Protein AF-X1I797-F1 (afdb_monomer)

Radius of gyration: 19.18 Å; Cα contacts (8 Å, |Δi|>4): 294; chains: 1; bounding box: 48×40×62 Å

Mean predicted aligned error: 5.81 Å

Foldseek 3Di:
DEAAQQLNPVLVVVLVVQLVVVVVVQVVVCVVVVRPRPPDLSLLCCLPPPAAYEHQDPVRLVSNLVVSCVVSPDPVDDTHDNPLRRDYADLLAQDCVQGPPRRDDCCVSVVVQVVVAAHQEYEEEFDQDALVPDDPVVLVVCVVPPQLSADGGGRRLSVVVSCLSHHHVNGDYDYDYDCCLVPDPSVPSSVVCCVVRHDDPDDDDPDCDCPDPPDDPD

InterPro domains:
  IPR002052 DNA methylase, N-6 adenine-specific, conserved site [PS00092] (122-128)
  IPR011639 Type II methyltransferase M.TaqI-like domain [PF07669] (49-212)
  IPR029063 S-adenosyl-L-methionine-dependent methyltransferase superfamily [G3DSA:3.40.50.150] (1-217)
  IPR029063 S-adenosyl-L-methionine-dependent methyltransferase superfamily [SSF53335] (1-215)
  IPR050953 N(4)/N(6)-adenine-specific DNA methyltransferase [PTHR33841] (1-215)

Solvent-accessible surface area (backbone atoms only — not comparable to full-atom values): 12688 Å² total; per-residue (Å²): 57,18,67,47,32,48,62,22,64,62,58,53,52,52,48,52,53,52,50,55,53,50,49,54,53,52,55,55,49,24,67,74,55,78,65,60,70,81,86,64,61,56,64,58,47,43,52,71,76,62,47,36,32,23,15,70,49,58,67,28,40,51,44,22,51,51,54,52,46,66,72,64,64,47,99,90,57,84,83,75,85,48,71,86,32,49,38,69,18,31,73,88,38,57,49,48,93,78,45,44,93,32,30,32,49,60,66,72,72,41,34,77,42,44,77,70,50,30,38,62,45,38,42,43,54,48,57,88,53,59,57,89,80,52,54,71,67,58,54,52,48,39,47,72,76,34,82,45,38,29,95,65,53,53,53,37,62,48,51,56,63,47,43,67,75,41,38,23,91,91,38,49,77,52,69,55,69,80,69,63,44,80,80,40,77,39,18,47,49,39,54,50,49,44,67,76,74,48,85,87,86,81,86,87,84,64,83,88,57,78,85,46,95,89,57,85,91,124

Secondary structure (DSSP, 8-state):
-BTT-TTSHHHHHHHHHHHHHHHHHHHHHHHHTTT------HHHHHHHHT--EEES-HHHHHHHHHHHHHHS--TTSPPPP-TTTEEESBTT---HHHHGGGB--HHHHTHHHHHTTSEEEEEE------GGGS-HHHHHHHHHH-TT--SS--HHHHHHHHHHHHEEEEEEEEE---THHHHSSTTHHHHHHHHHH---------TT---STTS---

Nearest PDB structures (foldseek):
  8cy2-assembly1_A  TM=8.546E-01  e=4.148E-10  Clostridioides difficile
  8cxu-assembly1_A  TM=8.424E-01  e=9.006E-10  Clostridioides difficile 630
  7rfk-assembly1_A  TM=8.405E-01  e=1.214E-09  Clostridioides difficile 630
  8fs2-assembly1_A  TM=8.338E-01  e=3.769E-09  Clostridioides difficile
  5a5w-assembly1_A  TM=1.827E-01  e=5.572E+00  Salmonella enterica

Structure (mmCIF, N/CA/C/O backbone):
data_AF-X1I797-F1
#
_entry.id   AF-X1I797-F1
#
loop_
_atom_site.group_PDB
_atom_site.id
_atom_site.type_symbol
_atom_site.label_atom_id
_atom_site.label_alt_id
_atom_site.label_comp_id
_atom_site.label_asym_id
_atom_site.label_entity_id
_atom_site.label_seq_id
_atom_site.pdbx_PDB_ins_code
_atom_site.Cartn_x
_atom_site.Cartn_y
_atom_site.Cartn_z
_atom_site.occupancy
_atom_site.B_iso_or_equiv
_atom_site.auth_seq_id
_atom_site.auth_comp_id
_atom_site.auth_asym_id
_atom_site.auth_atom_id
_atom_site.pdbx_PDB_model_num
ATOM 1 N N . LEU A 1 1 ? 0.909 0.692 -5.894 1.00 98.44 1 LEU A N 1
ATOM 2 C CA . LEU A 1 1 ? 1.176 1.173 -4.519 1.00 98.44 1 LEU A CA 1
ATOM 3 C C . LEU A 1 1 ? 1.158 -0.006 -3.563 1.00 98.44 1 LEU A C 1
ATOM 5 O O . LEU A 1 1 ? 0.248 -0.817 -3.678 1.00 98.44 1 LEU A O 1
ATOM 9 N N . ASP A 1 2 ? 2.089 -0.041 -2.614 1.00 98.50 2 ASP A N 1
ATOM 10 C CA . ASP A 1 2 ? 1.972 -0.821 -1.377 1.00 98.50 2 ASP A CA 1
ATOM 11 C C . ASP A 1 2 ? 2.036 0.119 -0.153 1.00 98.50 2 ASP A C 1
ATOM 13 O O . ASP A 1 2 ? 3.069 0.751 0.074 1.00 98.50 2 ASP A O 1
ATOM 17 N N . PRO A 1 3 ? 0.939 0.292 0.608 1.00 97.75 3 PRO A N 1
ATOM 18 C CA . PRO A 1 3 ? 0.882 1.239 1.719 1.00 97.75 3 PRO A CA 1
ATOM 19 C C . PRO A 1 3 ? 1.480 0.701 3.032 1.00 97.75 3 PRO A C 1
ATOM 21 O O . PRO A 1 3 ? 1.448 1.419 4.029 1.00 97.75 3 PRO A O 1
ATOM 24 N N . ALA A 1 4 ? 1.965 -0.539 3.076 1.00 96.94 4 ALA A N 1
ATOM 25 C CA . ALA A 1 4 ? 2.677 -1.109 4.220 1.00 96.94 4 ALA A CA 1
ATOM 26 C C . ALA A 1 4 ? 3.749 -2.076 3.701 1.00 96.94 4 ALA A C 1
ATOM 28 O O . ALA A 1 4 ? 3.666 -3.289 3.895 1.00 96.94 4 ALA A O 1
ATOM 29 N N . CYS A 1 5 ? 4.709 -1.527 2.953 1.00 96.44 5 CYS A N 1
ATOM 30 C CA . CYS A 1 5 ? 5.518 -2.316 2.031 1.00 96.44 5 CYS A CA 1
ATOM 31 C C . CYS A 1 5 ? 6.554 -3.230 2.695 1.00 96.44 5 CYS A C 1
ATOM 33 O O . CYS A 1 5 ? 7.089 -4.120 2.028 1.00 96.44 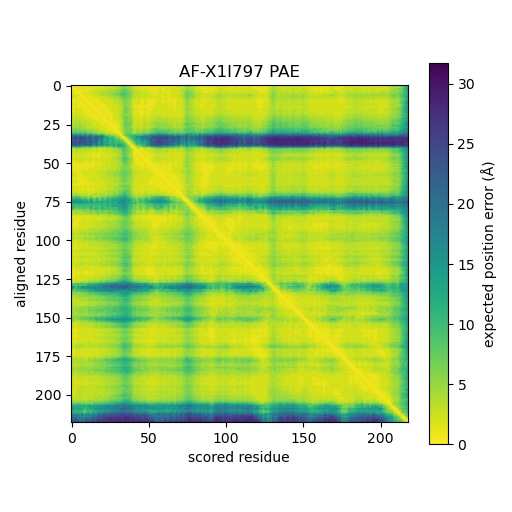5 CYS A O 1
ATOM 35 N N . GLY A 1 6 ? 6.859 -3.036 3.980 1.00 95.25 6 GLY A N 1
ATOM 36 C CA . GLY A 1 6 ? 7.887 -3.778 4.700 1.00 95.25 6 GLY A CA 1
ATOM 37 C C . GLY A 1 6 ? 9.222 -3.717 3.964 1.00 95.25 6 GLY A C 1
ATOM 38 O O . GLY A 1 6 ? 9.676 -2.644 3.576 1.00 95.25 6 GLY A O 1
ATOM 39 N N . SER A 1 7 ? 9.828 -4.881 3.726 1.00 94.00 7 SER A N 1
ATOM 40 C CA . SER A 1 7 ? 11.062 -5.035 2.939 1.00 94.00 7 SER A CA 1
ATOM 41 C C . SER A 1 7 ? 10.869 -4.928 1.418 1.00 94.00 7 SER A C 1
ATOM 43 O O . SER A 1 7 ? 11.821 -5.124 0.661 1.00 94.00 7 SER A O 1
ATOM 45 N N . GLY A 1 8 ? 9.651 -4.649 0.947 1.00 95.12 8 GLY A N 1
ATOM 46 C CA . GLY A 1 8 ? 9.370 -4.356 -0.455 1.00 95.12 8 GLY A CA 1
ATOM 47 C C . GLY A 1 8 ? 9.048 -5.572 -1.316 1.00 95.12 8 GLY A C 1
ATOM 48 O O . GLY A 1 8 ? 9.012 -5.442 -2.536 1.00 95.12 8 GLY A O 1
ATOM 49 N N . ALA A 1 9 ? 8.793 -6.746 -0.731 1.00 95.06 9 ALA A N 1
ATOM 50 C CA . ALA A 1 9 ? 8.580 -7.993 -1.476 1.00 95.06 9 ALA A CA 1
ATOM 51 C C . ALA A 1 9 ? 7.521 -7.868 -2.593 1.00 95.06 9 ALA A C 1
ATOM 53 O O . ALA A 1 9 ? 7.780 -8.254 -3.734 1.00 95.06 9 ALA A O 1
ATOM 54 N N . PHE A 1 10 ? 6.362 -7.264 -2.305 1.00 96.44 10 PHE A N 1
ATOM 55 C CA . PHE A 1 10 ? 5.309 -7.039 -3.306 1.00 96.44 10 PHE A CA 1
ATOM 56 C C . PHE A 1 10 ? 5.728 -6.051 -4.392 1.00 96.44 10 PHE A C 1
ATOM 58 O O . PHE A 1 10 ? 5.446 -6.275 -5.566 1.00 96.44 10 PHE A O 1
ATOM 65 N N . LEU A 1 11 ? 6.427 -4.978 -4.021 1.00 97.38 11 LEU A N 1
ATOM 66 C CA . LEU A 1 11 ? 6.916 -3.977 -4.970 1.00 97.38 11 LEU A CA 1
ATOM 67 C C . LEU A 1 11 ? 7.967 -4.562 -5.914 1.00 97.38 11 LEU A C 1
ATOM 69 O O . LEU A 1 11 ? 7.946 -4.283 -7.110 1.00 97.38 11 LEU A O 1
ATOM 73 N N . ILE A 1 12 ? 8.841 -5.423 -5.395 1.00 96.12 12 ILE A N 1
ATOM 74 C CA . ILE A 1 12 ? 9.841 -6.151 -6.177 1.00 96.12 12 ILE A CA 1
ATOM 75 C C . ILE A 1 12 ? 9.154 -7.091 -7.173 1.00 96.12 12 ILE A C 1
ATOM 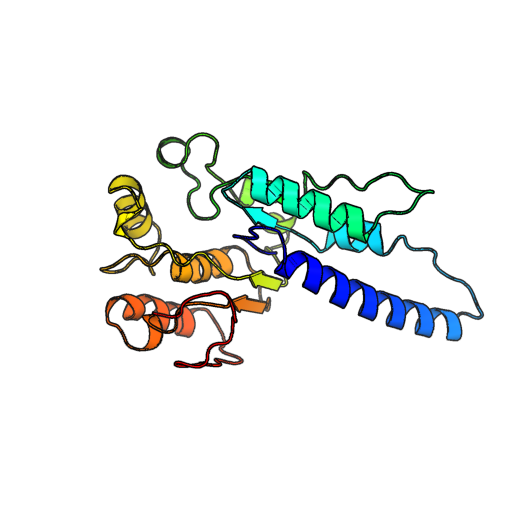77 O O . ILE A 1 12 ? 9.541 -7.105 -8.339 1.00 96.12 12 ILE A O 1
ATOM 81 N N . GLN A 1 13 ? 8.132 -7.841 -6.754 1.00 96.44 13 GLN A N 1
ATOM 82 C CA . GLN A 1 13 ? 7.384 -8.725 -7.658 1.00 96.44 13 GLN A CA 1
ATOM 83 C C . GLN A 1 13 ? 6.579 -7.943 -8.705 1.00 96.44 13 GLN A C 1
ATOM 85 O O . GLN A 1 13 ? 6.571 -8.306 -9.880 1.00 96.44 13 GLN A O 1
ATOM 90 N N . ALA A 1 14 ? 5.958 -6.828 -8.314 1.00 97.38 14 ALA A N 1
ATOM 91 C CA . ALA A 1 14 ? 5.284 -5.935 -9.251 1.00 97.38 14 ALA A CA 1
ATOM 92 C C . ALA A 1 14 ? 6.261 -5.365 -10.287 1.00 97.38 14 ALA A C 1
ATOM 94 O O . ALA A 1 14 ? 5.930 -5.307 -11.470 1.00 97.38 14 ALA A O 1
ATOM 95 N N . PHE A 1 15 ? 7.477 -5.005 -9.866 1.00 96.12 15 PHE A N 1
ATOM 96 C CA . PHE A 1 15 ? 8.534 -4.594 -10.782 1.00 96.12 15 PHE A CA 1
ATOM 97 C C . PHE A 1 15 ? 8.877 -5.703 -11.785 1.00 96.12 15 PHE A C 1
ATOM 99 O O . PHE A 1 15 ? 8.913 -5.421 -12.977 1.00 96.12 15 PHE A O 1
ATOM 106 N N . ASP A 1 16 ? 9.088 -6.953 -11.342 1.00 95.25 16 ASP A N 1
ATOM 107 C CA . ASP A 1 16 ? 9.393 -8.072 -12.260 1.00 95.25 16 ASP A CA 1
ATOM 108 C C . ASP A 1 16 ? 8.304 -8.268 -13.303 1.00 95.25 16 ASP A C 1
ATOM 110 O O . ASP A 1 16 ? 8.593 -8.437 -14.488 1.00 95.25 16 ASP A O 1
ATOM 114 N N . TYR A 1 17 ? 7.051 -8.233 -12.854 1.00 96.31 17 TYR A N 1
ATOM 115 C CA . TYR A 1 17 ? 5.908 -8.374 -13.736 1.00 96.31 17 TYR A CA 1
ATOM 116 C C . TYR A 1 17 ? 5.893 -7.264 -14.792 1.00 96.31 17 TYR A C 1
ATOM 118 O O . TYR A 1 17 ? 5.880 -7.549 -15.988 1.00 96.31 17 TYR A O 1
ATOM 126 N N . LEU A 1 18 ? 5.966 -5.999 -14.365 1.00 95.19 18 LEU A N 1
ATOM 127 C CA . LEU A 1 18 ? 5.954 -4.852 -15.276 1.00 95.19 18 LEU A CA 1
ATOM 128 C C . LEU A 1 18 ? 7.146 -4.860 -16.233 1.00 95.19 18 LEU A C 1
ATOM 130 O O . LEU A 1 18 ? 6.994 -4.524 -17.405 1.00 95.19 18 LEU A O 1
ATOM 134 N N . TYR A 1 19 ? 8.319 -5.260 -15.749 1.00 93.00 19 TYR A N 1
ATOM 135 C CA . TYR A 1 19 ? 9.523 -5.333 -16.559 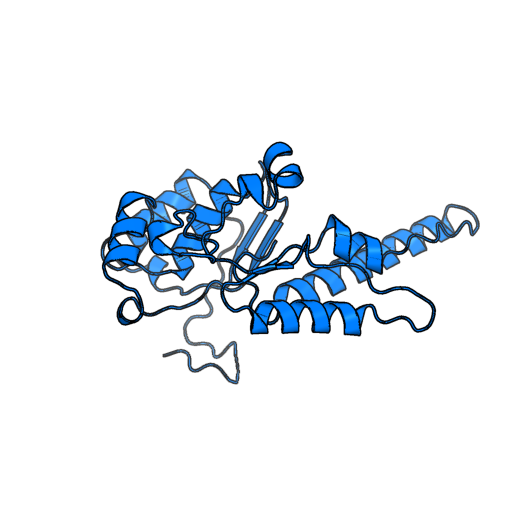1.00 93.00 19 TYR A CA 1
ATOM 136 C C . TYR A 1 19 ? 9.397 -6.400 -17.646 1.00 93.00 19 TYR A C 1
ATOM 138 O O . TYR A 1 19 ? 9.643 -6.117 -18.817 1.00 93.00 19 TYR A O 1
ATOM 146 N N . LYS A 1 20 ? 8.939 -7.603 -17.283 1.00 93.94 20 LYS A N 1
ATOM 147 C CA . LYS A 1 20 ? 8.707 -8.700 -18.227 1.00 93.94 20 LYS A CA 1
ATOM 148 C C . LYS A 1 20 ? 7.681 -8.322 -19.297 1.00 93.94 20 LYS A C 1
ATOM 150 O O . LYS A 1 20 ? 7.937 -8.524 -20.483 1.00 93.94 20 LYS A O 1
ATOM 155 N N . GLU A 1 21 ? 6.544 -7.759 -18.895 1.00 93.88 21 GLU A N 1
ATOM 156 C CA . GLU A 1 21 ? 5.509 -7.328 -19.840 1.00 93.88 21 GLU A CA 1
ATOM 157 C C . GLU A 1 21 ? 6.009 -6.180 -20.730 1.00 93.88 21 GLU A C 1
ATOM 159 O O . GLU A 1 21 ? 5.813 -6.198 -21.944 1.00 93.88 21 GLU A O 1
ATOM 164 N N . GLY A 1 22 ? 6.736 -5.214 -20.162 1.00 90.44 22 GLY A N 1
ATOM 165 C CA . GLY A 1 22 ? 7.338 -4.116 -20.917 1.00 90.44 22 GLY A CA 1
ATOM 166 C C . GLY A 1 22 ? 8.372 -4.590 -21.942 1.00 90.44 22 GLY A C 1
ATOM 167 O O . GLY A 1 22 ? 8.388 -4.097 -23.070 1.00 90.44 22 GLY A O 1
ATOM 168 N N . GLN A 1 23 ? 9.202 -5.578 -21.594 1.00 88.81 23 GLN A N 1
ATOM 169 C CA . GLN A 1 23 ? 10.129 -6.211 -22.535 1.00 88.81 23 GLN A CA 1
ATOM 170 C C . GLN A 1 23 ? 9.391 -6.905 -23.677 1.00 88.81 23 GLN A C 1
ATOM 172 O O . GLN A 1 23 ? 9.734 -6.684 -24.837 1.00 88.81 23 GLN A O 1
ATOM 177 N N . PHE A 1 24 ? 8.347 -7.676 -23.367 1.00 89.00 24 PHE A N 1
ATOM 178 C CA . PHE A 1 24 ? 7.533 -8.338 -24.383 1.00 89.00 24 PHE A CA 1
ATOM 179 C C . PHE A 1 24 ? 6.935 -7.330 -25.375 1.00 89.00 24 PHE A C 1
ATOM 181 O O . PHE A 1 24 ? 7.068 -7.501 -26.588 1.00 89.00 24 PHE A O 1
ATOM 188 N N . VAL A 1 25 ? 6.345 -6.236 -24.879 1.00 87.25 25 VAL A N 1
ATOM 189 C CA . VAL A 1 25 ? 5.805 -5.173 -25.742 1.00 87.25 25 VAL A CA 1
ATOM 190 C C . VAL A 1 25 ? 6.903 -4.532 -26.594 1.00 87.25 25 VAL A C 1
ATOM 192 O O . VAL A 1 25 ? 6.710 -4.338 -27.796 1.00 87.25 25 VAL A O 1
ATOM 195 N N . ASN A 1 26 ? 8.065 -4.230 -26.009 1.00 84.88 26 ASN A N 1
ATOM 196 C CA . ASN A 1 26 ? 9.190 -3.641 -26.738 1.00 84.88 26 ASN A CA 1
ATOM 197 C C . ASN A 1 26 ? 9.701 -4.557 -27.861 1.00 84.88 26 ASN A C 1
ATOM 199 O O . ASN A 1 26 ? 9.989 -4.075 -28.960 1.00 84.88 26 ASN A O 1
ATOM 203 N N . ASP A 1 27 ? 9.780 -5.864 -27.615 1.00 84.88 27 ASP A N 1
ATOM 204 C CA . ASP A 1 27 ? 10.215 -6.848 -28.606 1.00 84.88 27 ASP A CA 1
ATOM 205 C C . ASP A 1 27 ? 9.224 -6.959 -29.773 1.00 84.88 27 ASP A C 1
ATOM 207 O O . ASP A 1 27 ? 9.636 -6.993 -30.937 1.00 84.88 27 ASP A O 1
ATOM 211 N N . GLU A 1 28 ? 7.917 -6.960 -29.497 1.00 86.12 28 GLU A N 1
ATOM 212 C CA . GLU A 1 28 ? 6.886 -6.968 -30.542 1.00 86.12 28 GLU A CA 1
ATOM 213 C C . GLU A 1 28 ? 6.892 -5.673 -31.368 1.00 86.12 28 GLU A C 1
ATOM 215 O O . GLU A 1 28 ? 6.833 -5.713 -32.602 1.00 86.12 28 GLU A O 1
ATOM 220 N N . LEU A 1 29 ? 7.058 -4.513 -30.726 1.00 83.06 29 LEU A N 1
ATOM 221 C CA . LEU A 1 29 ? 7.189 -3.232 -31.428 1.00 83.06 29 LEU A CA 1
ATOM 222 C C . LEU A 1 29 ? 8.438 -3.186 -32.317 1.00 83.06 29 LEU A C 1
ATOM 224 O O . LEU A 1 29 ? 8.369 -2.699 -33.451 1.00 83.06 29 LEU A O 1
ATOM 228 N N . ALA A 1 30 ? 9.565 -3.732 -31.852 1.00 82.00 30 ALA A N 1
ATOM 229 C CA . ALA A 1 30 ? 10.809 -3.769 -32.618 1.00 82.00 30 ALA A CA 1
ATOM 230 C C . ALA A 1 30 ? 10.679 -4.595 -33.911 1.00 82.00 30 ALA A C 1
ATOM 232 O O . ALA A 1 30 ? 11.244 -4.211 -34.944 1.00 82.00 30 ALA A O 1
ATOM 233 N N . LYS A 1 31 ? 9.903 -5.690 -33.880 1.00 84.25 31 LYS A N 1
ATOM 234 C CA . LYS A 1 31 ? 9.580 -6.503 -35.067 1.00 84.25 31 LYS A CA 1
ATOM 235 C C . LYS A 1 31 ? 8.766 -5.709 -36.092 1.00 84.25 31 LYS A C 1
ATOM 237 O O . LYS A 1 31 ? 9.030 -5.811 -37.289 1.00 84.25 31 LYS A O 1
ATOM 242 N N . LEU A 1 32 ? 7.813 -4.892 -35.635 1.00 82.12 32 LEU A N 1
ATOM 243 C CA . LEU A 1 32 ? 6.944 -4.086 -36.501 1.00 82.12 32 LEU A CA 1
ATOM 244 C C . LEU A 1 32 ? 7.663 -2.866 -37.102 1.00 82.12 32 LEU A C 1
ATOM 246 O O . LEU A 1 32 ? 7.438 -2.528 -38.264 1.00 82.12 32 LEU A O 1
ATOM 250 N N . GLN A 1 33 ? 8.552 -2.216 -36.346 1.00 72.75 33 GLN A N 1
ATOM 251 C CA . GLN A 1 33 ? 9.207 -0.958 -36.739 1.00 72.75 33 GLN A CA 1
ATOM 252 C C . GLN A 1 33 ? 10.558 -1.127 -37.464 1.00 72.75 33 GLN A C 1
ATOM 254 O O . GLN A 1 33 ? 11.357 -0.192 -37.505 1.00 72.75 33 GLN A O 1
ATOM 259 N N . LYS A 1 34 ? 10.839 -2.299 -38.057 1.00 64.94 34 LYS A N 1
ATOM 260 C CA . LYS A 1 34 ? 12.114 -2.596 -38.752 1.00 64.94 34 LYS A CA 1
ATOM 261 C C . LYS A 1 34 ? 13.365 -2.238 -37.921 1.00 64.94 34 LYS A C 1
ATOM 263 O O . LYS A 1 34 ? 14.339 -1.717 -38.459 1.00 64.94 34 LYS A O 1
ATOM 268 N N . GLY A 1 35 ? 13.361 -2.528 -36.619 1.00 55.56 35 GLY A N 1
ATOM 269 C CA . GLY A 1 35 ? 14.569 -2.431 -35.790 1.00 55.56 35 GLY A CA 1
ATOM 270 C C . GLY A 1 35 ? 14.863 -1.071 -35.147 1.00 55.56 35 GLY A C 1
ATOM 271 O O . GLY A 1 35 ? 15.939 -0.917 -34.569 1.00 55.56 35 GLY A O 1
ATOM 272 N N . TYR A 1 36 ? 13.936 -0.106 -35.158 1.00 52.41 36 TYR A N 1
ATOM 273 C CA . TYR A 1 36 ? 14.036 1.034 -34.240 1.00 52.41 36 TYR A CA 1
ATOM 274 C C . TYR A 1 36 ? 13.732 0.570 -32.810 1.00 52.41 36 TYR A C 1
ATOM 276 O O . TYR A 1 36 ? 12.583 0.499 -32.386 1.00 52.41 36 TYR A O 1
ATOM 284 N N . ARG A 1 37 ? 14.782 0.239 -32.051 1.00 55.38 37 ARG A N 1
ATOM 285 C CA . ARG A 1 37 ? 14.684 0.108 -30.595 1.00 55.38 37 ARG A CA 1
ATOM 286 C C . ARG A 1 37 ? 14.467 1.507 -30.028 1.00 55.38 37 ARG A C 1
ATOM 288 O O . ARG A 1 37 ? 15.411 2.296 -29.993 1.00 55.38 37 ARG A O 1
ATOM 295 N N . GLN A 1 38 ? 13.260 1.830 -29.569 1.00 56.53 38 GLN A N 1
ATOM 296 C CA . GLN A 1 38 ? 13.146 2.897 -28.579 1.00 56.53 38 GLN A CA 1
ATOM 297 C C . GLN A 1 38 ? 13.857 2.393 -27.324 1.00 56.53 38 GLN A C 1
ATOM 299 O O . GLN A 1 38 ? 13.367 1.512 -26.624 1.00 56.53 38 GLN A O 1
ATOM 304 N N . ILE A 1 39 ? 15.073 2.896 -27.105 1.00 52.84 39 ILE A N 1
ATOM 305 C CA . ILE A 1 39 ? 15.864 2.657 -25.898 1.00 52.84 39 ILE A CA 1
ATOM 306 C C . ILE A 1 39 ? 15.196 3.465 -24.795 1.00 52.84 39 ILE A C 1
ATOM 308 O O . ILE A 1 39 ? 15.612 4.569 -24.454 1.00 52.84 39 ILE A O 1
ATOM 312 N N . PHE A 1 40 ? 14.084 2.945 -24.303 1.00 65.69 40 PHE A N 1
ATOM 313 C CA . PHE A 1 40 ? 13.502 3.437 -23.084 1.00 65.69 40 PHE A CA 1
ATOM 314 C C . PHE A 1 40 ? 14.210 2.747 -21.930 1.00 65.69 40 PHE A C 1
ATOM 316 O O . PHE A 1 40 ? 14.377 1.524 -21.935 1.00 65.69 40 PHE A O 1
ATOM 323 N N . ASP A 1 41 ? 14.672 3.534 -20.966 1.00 80.50 41 ASP A N 1
ATOM 324 C CA . ASP A 1 41 ? 15.176 2.988 -19.716 1.00 80.50 41 ASP A CA 1
ATOM 325 C C . ASP A 1 41 ? 13.981 2.446 -18.923 1.00 80.50 41 ASP A C 1
ATOM 327 O O . ASP A 1 41 ? 13.377 3.149 -18.111 1.00 80.50 41 ASP A O 1
ATOM 331 N N . LEU A 1 42 ? 13.576 1.220 -19.267 1.00 86.12 42 LEU A N 1
ATOM 332 C CA . LEU A 1 42 ? 12.387 0.569 -18.731 1.00 86.12 42 LEU A CA 1
ATOM 333 C C . LEU A 1 42 ? 12.489 0.432 -17.210 1.00 86.12 42 LEU A C 1
ATOM 335 O O . LEU A 1 42 ? 11.510 0.694 -16.518 1.00 86.12 42 LEU A O 1
ATOM 339 N N . ASP A 1 43 ? 13.684 0.116 -16.703 1.00 88.94 43 ASP A N 1
ATOM 340 C CA . ASP A 1 43 ? 13.974 0.043 -15.271 1.00 88.94 43 ASP A CA 1
ATOM 341 C C . ASP A 1 43 ? 13.648 1.374 -14.592 1.00 88.94 43 ASP A C 1
ATOM 343 O O . ASP A 1 43 ? 12.795 1.443 -13.701 1.00 88.94 43 ASP A O 1
ATOM 347 N N . LYS A 1 44 ? 14.277 2.457 -15.069 1.00 87.81 44 LYS A N 1
ATOM 348 C CA . LYS A 1 44 ? 14.079 3.802 -14.523 1.00 87.81 44 LYS A CA 1
ATOM 349 C C . LYS A 1 44 ? 12.625 4.240 -14.628 1.00 87.81 44 LYS A C 1
ATOM 351 O O . LYS A 1 44 ? 12.098 4.833 -13.688 1.00 87.81 44 LYS A O 1
ATOM 356 N N . HIS A 1 45 ? 11.957 3.962 -15.742 1.00 89.25 45 HIS A N 1
ATOM 357 C CA . HIS A 1 45 ? 10.561 4.344 -15.904 1.00 89.25 45 HIS A CA 1
ATOM 358 C C . HIS A 1 45 ? 9.638 3.634 -14.923 1.00 89.25 45 HIS A C 1
ATOM 360 O O . HIS A 1 45 ? 8.842 4.313 -14.276 1.00 89.25 45 HIS A O 1
ATOM 366 N N . ILE A 1 46 ? 9.764 2.310 -14.791 1.00 93.31 46 ILE A N 1
ATOM 367 C CA . ILE A 1 46 ? 8.937 1.524 -13.872 1.00 93.31 46 ILE A CA 1
ATOM 368 C C . ILE A 1 46 ? 9.164 2.009 -12.441 1.00 93.31 46 ILE A C 1
ATOM 370 O O . ILE A 1 46 ? 8.201 2.280 -11.719 1.00 93.31 46 ILE A O 1
ATOM 374 N N . LEU A 1 47 ? 10.428 2.183 -12.041 1.00 92.75 47 LEU A N 1
ATOM 375 C CA . LEU A 1 47 ? 10.768 2.659 -10.703 1.00 92.75 47 LEU A CA 1
ATOM 376 C C . LEU A 1 47 ? 10.193 4.048 -10.412 1.00 92.75 47 LEU A C 1
ATOM 378 O O . LEU A 1 47 ? 9.638 4.248 -9.339 1.00 92.75 47 LEU A O 1
ATOM 382 N N . THR A 1 48 ? 10.292 4.985 -11.357 1.00 90.75 48 THR A N 1
ATOM 383 C CA . THR A 1 48 ? 9.864 6.379 -11.139 1.00 90.75 48 THR A CA 1
ATOM 384 C C . THR A 1 48 ? 8.357 6.586 -11.275 1.00 90.75 48 THR A C 1
ATOM 386 O O . THR A 1 48 ? 7.803 7.434 -10.580 1.00 90.75 48 THR A O 1
ATOM 389 N N . ASN A 1 49 ? 7.670 5.825 -12.133 1.00 92.62 49 ASN A N 1
ATOM 390 C CA . ASN A 1 49 ? 6.275 6.107 -12.496 1.00 92.62 49 ASN A CA 1
ATOM 391 C C . ASN A 1 49 ? 5.270 5.047 -12.039 1.00 92.62 49 ASN A C 1
ATOM 393 O O . ASN A 1 49 ? 4.071 5.320 -12.071 1.00 92.62 49 ASN A O 1
ATOM 397 N N . ASN A 1 50 ? 5.706 3.850 -11.633 1.00 95.62 50 ASN A N 1
ATOM 398 C CA . ASN A 1 50 ? 4.789 2.738 -11.359 1.00 95.62 50 ASN A CA 1
ATOM 399 C C . ASN A 1 50 ? 4.941 2.141 -9.955 1.00 95.62 50 ASN A C 1
ATOM 401 O O . ASN A 1 50 ? 3.958 1.655 -9.389 1.00 95.62 50 ASN A O 1
ATOM 405 N N . ILE A 1 51 ? 6.142 2.183 -9.376 1.00 97.50 51 ILE A N 1
ATOM 406 C CA . ILE A 1 51 ? 6.420 1.591 -8.065 1.00 97.50 51 ILE A CA 1
ATOM 407 C C . ILE A 1 51 ? 6.345 2.666 -6.982 1.00 97.50 51 ILE A C 1
ATOM 409 O O . ILE A 1 51 ? 7.102 3.629 -6.998 1.00 97.50 51 ILE A O 1
ATOM 413 N N . PHE A 1 52 ? 5.429 2.481 -6.030 1.00 98.38 52 PHE A N 1
ATOM 414 C CA . PHE A 1 52 ? 5.221 3.383 -4.895 1.00 98.38 52 PHE A CA 1
ATOM 415 C C . PHE A 1 52 ? 5.002 2.570 -3.627 1.00 98.38 52 PHE A C 1
ATOM 417 O O . PHE A 1 52 ? 4.230 1.606 -3.653 1.00 98.38 52 PHE A O 1
ATOM 424 N N . GLY A 1 53 ? 5.640 2.979 -2.536 1.00 98.19 53 GLY A N 1
ATOM 425 C CA . GLY A 1 53 ? 5.647 2.266 -1.265 1.00 98.19 53 GLY A CA 1
ATOM 426 C C . GLY A 1 53 ? 5.614 3.211 -0.072 1.00 98.19 53 GLY A C 1
ATOM 427 O O . GLY A 1 53 ? 6.222 4.282 -0.109 1.00 98.19 53 GLY A O 1
ATOM 428 N N . VAL A 1 54 ? 4.925 2.814 0.993 1.00 98.38 54 VAL A N 1
ATOM 429 C CA . VAL A 1 54 ? 5.023 3.475 2.298 1.00 98.38 54 VAL A CA 1
ATOM 430 C C . VAL A 1 54 ? 5.230 2.425 3.376 1.00 98.38 54 VAL A C 1
ATOM 432 O O . VAL A 1 54 ? 4.557 1.396 3.362 1.00 98.38 54 VAL A O 1
ATOM 435 N N . ASP A 1 55 ? 6.132 2.694 4.316 1.00 98.06 55 ASP A N 1
ATOM 436 C CA . ASP A 1 55 ? 6.269 1.882 5.524 1.00 98.06 55 ASP A CA 1
ATOM 437 C C . ASP A 1 55 ? 6.553 2.736 6.765 1.00 98.06 55 ASP A C 1
ATOM 439 O O . ASP A 1 55 ? 7.165 3.808 6.695 1.00 98.06 55 ASP A O 1
ATOM 443 N N . LEU A 1 56 ? 6.098 2.253 7.921 1.00 95.56 56 LEU A N 1
ATOM 444 C CA . LEU A 1 56 ? 6.299 2.912 9.207 1.00 95.56 56 LEU A CA 1
ATOM 445 C C . LEU A 1 56 ? 7.754 2.795 9.686 1.00 95.56 56 LEU A C 1
ATOM 447 O O . LEU A 1 56 ? 8.272 3.726 10.311 1.00 95.56 56 LEU A O 1
ATOM 451 N N . ASN A 1 57 ? 8.405 1.663 9.401 1.00 95.44 57 ASN A N 1
ATOM 452 C CA . ASN A 1 57 ? 9.780 1.381 9.779 1.00 95.44 57 ASN A CA 1
ATOM 453 C C . ASN A 1 57 ? 10.746 1.925 8.715 1.00 95.44 57 ASN A C 1
ATOM 455 O O . ASN A 1 57 ? 10.731 1.537 7.549 1.00 95.44 57 ASN A O 1
ATOM 459 N N . GLU A 1 58 ? 11.625 2.821 9.149 1.00 96.25 58 GLU A N 1
ATOM 460 C CA . GLU A 1 58 ? 12.619 3.468 8.294 1.00 96.25 58 GLU A CA 1
ATOM 461 C C . GLU A 1 58 ? 13.653 2.486 7.732 1.00 96.25 58 GLU A C 1
ATOM 463 O O . GLU A 1 58 ? 13.986 2.559 6.556 1.00 96.25 58 GLU A O 1
ATOM 468 N N . GLU A 1 59 ? 14.083 1.498 8.516 1.00 96.62 59 GLU A N 1
ATOM 469 C CA . GLU A 1 59 ? 14.985 0.441 8.048 1.00 96.62 59 GLU A CA 1
ATOM 470 C C . GLU A 1 59 ? 14.329 -0.396 6.945 1.00 96.62 59 GLU A C 1
ATOM 472 O O . GLU A 1 59 ? 14.977 -0.759 5.968 1.00 96.62 59 GLU A O 1
ATOM 477 N N . SER A 1 60 ? 13.025 -0.669 7.061 1.00 96.06 60 SER A N 1
ATOM 478 C CA . SER A 1 60 ? 12.263 -1.407 6.042 1.00 96.06 60 SER A CA 1
ATOM 479 C C . SER A 1 60 ? 12.151 -0.620 4.732 1.00 96.06 60 SER A C 1
ATOM 481 O O . SER A 1 60 ? 12.324 -1.185 3.648 1.00 96.06 60 SER A O 1
ATOM 483 N N . VAL A 1 61 ? 11.965 0.701 4.823 1.00 96.94 61 VAL A N 1
ATOM 484 C CA . VAL A 1 61 ? 12.028 1.613 3.671 1.00 96.94 61 VAL A CA 1
ATOM 485 C C . VAL A 1 61 ? 13.399 1.555 2.995 1.00 96.94 61 VAL A C 1
ATOM 487 O O . VAL A 1 61 ? 13.466 1.386 1.777 1.00 96.94 61 VAL A O 1
ATOM 490 N N . GLU A 1 62 ? 14.488 1.633 3.757 1.00 96.56 62 GLU A N 1
ATOM 491 C CA . GLU A 1 62 ? 15.844 1.581 3.197 1.00 96.56 62 GLU A CA 1
ATOM 492 C C . GLU A 1 62 ? 16.172 0.210 2.586 1.00 96.56 62 GLU A C 1
ATOM 494 O O . GLU A 1 62 ? 16.734 0.139 1.492 1.00 96.56 62 GLU A O 1
ATOM 499 N N . ILE A 1 63 ? 15.738 -0.889 3.213 1.00 95.88 63 ILE A N 1
ATOM 500 C CA . ILE A 1 63 ? 15.854 -2.243 2.648 1.00 95.88 63 ILE A CA 1
ATOM 501 C C . ILE A 1 63 ? 15.085 -2.347 1.328 1.00 95.88 63 ILE A C 1
ATOM 503 O O . ILE A 1 63 ? 15.592 -2.929 0.366 1.00 95.88 63 ILE A O 1
ATOM 507 N N . THR A 1 64 ? 13.886 -1.768 1.255 1.00 96.44 64 THR A N 1
ATOM 508 C CA . THR A 1 64 ? 13.078 -1.740 0.029 1.00 96.44 64 THR A CA 1
ATOM 509 C C . THR A 1 64 ? 13.802 -0.991 -1.087 1.00 96.44 64 THR A C 1
ATOM 511 O O . THR A 1 64 ? 13.943 -1.524 -2.190 1.00 96.44 64 THR A O 1
ATOM 514 N N . LYS A 1 65 ? 14.305 0.219 -0.807 1.00 95.38 65 LYS A N 1
ATOM 515 C CA . LYS A 1 65 ? 15.064 1.024 -1.778 1.00 95.38 65 LYS A CA 1
ATOM 516 C C . LYS A 1 65 ? 16.308 0.285 -2.260 1.00 95.38 65 LYS A C 1
ATOM 518 O O . LYS A 1 65 ? 16.512 0.166 -3.466 1.00 95.38 65 LYS A O 1
ATOM 523 N N . LEU A 1 66 ? 17.089 -0.284 -1.339 1.00 92.94 66 LEU A N 1
ATOM 524 C CA . LEU A 1 66 ? 18.282 -1.061 -1.669 1.00 92.94 66 LEU A CA 1
ATOM 525 C C . LEU A 1 66 ? 17.947 -2.280 -2.533 1.00 92.94 66 LEU A C 1
ATOM 527 O O . LEU A 1 66 ? 18.643 -2.546 -3.509 1.00 92.94 66 LEU A O 1
ATOM 531 N N . SER A 1 67 ? 16.877 -3.004 -2.211 1.00 93.56 67 SER A N 1
ATOM 532 C CA . SER A 1 67 ? 16.459 -4.184 -2.972 1.00 93.56 67 SER A CA 1
ATOM 533 C C . SER A 1 67 ? 16.043 -3.823 -4.398 1.00 93.56 67 SER A C 1
ATOM 535 O O . SER A 1 67 ? 16.417 -4.520 -5.339 1.00 93.56 67 SER A O 1
ATOM 537 N N . LEU A 1 68 ? 15.321 -2.712 -4.576 1.00 92.62 68 LEU A N 1
ATOM 538 C CA . LEU A 1 68 ? 14.972 -2.186 -5.897 1.00 92.62 68 LEU A CA 1
ATOM 539 C C . LEU A 1 68 ? 16.224 -1.738 -6.667 1.00 92.62 68 LEU A C 1
ATOM 541 O O . LEU A 1 68 ? 16.379 -2.106 -7.828 1.00 92.62 68 LEU A O 1
ATOM 545 N N . TRP A 1 69 ? 17.156 -1.032 -6.021 1.00 89.62 69 TRP A N 1
ATOM 546 C CA . TRP A 1 69 ? 18.415 -0.616 -6.645 1.00 89.62 69 TRP A CA 1
ATOM 547 C C . TRP A 1 69 ? 19.291 -1.782 -7.075 1.00 89.62 69 TRP A C 1
ATOM 549 O O . TRP A 1 69 ? 19.788 -1.771 -8.195 1.00 89.62 69 TRP A O 1
ATOM 559 N N . LEU A 1 70 ? 19.485 -2.788 -6.217 1.00 88.75 70 LEU A N 1
ATOM 560 C CA . LEU A 1 70 ? 20.274 -3.979 -6.544 1.00 88.75 70 LEU A CA 1
ATOM 561 C C . LEU A 1 70 ? 19.702 -4.708 -7.757 1.00 88.75 70 LEU A C 1
ATOM 563 O O . LEU A 1 70 ? 20.446 -5.272 -8.555 1.00 88.75 70 LEU A O 1
ATOM 567 N N . LYS A 1 71 ? 18.382 -4.663 -7.910 1.00 84.81 71 LYS A N 1
ATOM 568 C CA . LYS A 1 71 ? 17.671 -5.298 -9.009 1.00 84.81 71 LYS A CA 1
ATOM 569 C C . LYS A 1 71 ? 17.811 -4.554 -10.330 1.00 84.81 71 LYS A C 1
ATOM 571 O O . LYS A 1 71 ? 17.899 -5.192 -11.371 1.00 84.81 71 LYS A O 1
ATOM 576 N N . THR A 1 72 ? 17.883 -3.226 -10.281 1.00 84.50 72 THR A N 1
ATOM 577 C CA . THR A 1 72 ? 18.112 -2.370 -11.454 1.00 84.50 72 THR A CA 1
ATOM 578 C C . THR A 1 72 ? 19.574 -1.955 -11.613 1.00 84.50 72 THR A C 1
ATOM 580 O O . THR A 1 72 ? 19.881 -1.053 -12.394 1.00 84.50 72 THR A O 1
ATOM 583 N N . ALA A 1 73 ? 20.489 -2.552 -10.844 1.00 77.06 73 ALA A N 1
ATOM 584 C CA . ALA A 1 73 ? 21.879 -2.132 -10.800 1.00 77.06 73 ALA A CA 1
ATOM 585 C C . ALA A 1 73 ? 22.550 -2.386 -12.151 1.00 77.06 73 ALA A C 1
ATOM 587 O O . ALA A 1 73 ? 22.734 -3.525 -12.583 1.00 77.06 73 ALA A O 1
ATOM 588 N N . ASN A 1 74 ? 22.974 -1.304 -12.797 1.00 70.75 74 ASN A N 1
ATOM 589 C CA . ASN A 1 74 ? 23.737 -1.348 -14.031 1.00 70.75 74 ASN A CA 1
ATOM 590 C C . ASN A 1 74 ? 25.024 -0.537 -13.846 1.00 70.75 74 ASN A C 1
ATOM 592 O O . ASN A 1 74 ? 24.975 0.620 -13.440 1.00 70.75 74 ASN A O 1
ATOM 596 N N . LYS A 1 75 ? 26.181 -1.143 -14.152 1.00 63.56 75 LYS A N 1
ATOM 597 C CA . LYS A 1 75 ? 27.508 -0.520 -13.983 1.00 63.56 75 LYS A CA 1
ATOM 598 C C . LYS A 1 75 ? 27.690 0.770 -14.790 1.00 63.56 75 LYS A C 1
ATOM 600 O O . LYS A 1 75 ? 28.590 1.541 -14.483 1.00 63.56 75 LYS A O 1
ATOM 605 N N . GLU A 1 76 ? 26.872 0.981 -15.816 1.00 63.38 76 GLU A N 1
ATOM 606 C CA . GLU A 1 76 ? 26.986 2.103 -16.749 1.00 63.38 76 GLU A CA 1
ATOM 607 C C . GLU A 1 76 ? 25.952 3.215 -16.496 1.00 63.38 76 GLU A C 1
ATOM 609 O O . GLU A 1 76 ? 25.879 4.159 -17.280 1.00 63.38 76 GLU A O 1
ATOM 614 N N . ARG A 1 77 ? 25.127 3.119 -15.439 1.00 68.00 77 ARG A N 1
ATOM 615 C CA . ARG A 1 77 ? 24.021 4.061 -15.189 1.00 68.00 77 ARG A CA 1
ATOM 616 C C . ARG A 1 77 ? 23.989 4.578 -13.756 1.00 68.00 77 ARG A C 1
ATOM 618 O O . ARG A 1 77 ? 24.351 3.878 -12.815 1.00 68.00 77 ARG A O 1
ATOM 625 N N . GLU A 1 78 ? 23.511 5.810 -13.610 1.00 70.62 78 GLU A N 1
ATOM 626 C CA . GLU A 1 78 ? 23.226 6.402 -12.304 1.00 70.62 78 GLU A CA 1
ATOM 627 C C . GLU A 1 78 ? 22.030 5.714 -11.637 1.00 70.62 78 GLU A C 1
ATOM 629 O O . GLU A 1 78 ? 21.077 5.290 -12.300 1.00 70.62 78 GLU A O 1
ATOM 634 N N . LEU A 1 79 ? 22.079 5.620 -10.307 1.00 73.19 79 LEU A N 1
ATOM 635 C CA . LEU A 1 79 ? 20.977 5.091 -9.513 1.00 73.19 79 LEU A CA 1
ATOM 636 C C . LEU A 1 79 ? 19.767 6.022 -9.613 1.00 73.19 79 LEU A C 1
ATOM 638 O O . LEU A 1 79 ? 19.887 7.244 -9.569 1.00 73.19 79 LEU A O 1
ATOM 642 N N . THR A 1 80 ? 18.584 5.429 -9.736 1.00 77.69 80 THR A N 1
ATOM 643 C CA . THR A 1 80 ? 17.329 6.184 -9.728 1.00 77.69 80 THR A CA 1
ATOM 644 C C . THR A 1 80 ? 17.019 6.632 -8.301 1.00 77.69 80 THR A C 1
ATOM 646 O O . THR A 1 80 ? 17.012 5.801 -7.394 1.00 77.69 80 THR A O 1
ATOM 649 N N . GLU A 1 81 ? 16.739 7.918 -8.091 1.00 82.12 81 GLU A N 1
ATOM 650 C CA . GLU A 1 81 ? 16.267 8.417 -6.796 1.00 82.12 81 GLU A CA 1
ATOM 651 C C . GLU A 1 81 ? 14.885 7.828 -6.478 1.00 82.12 81 GLU A C 1
ATOM 653 O O . GLU A 1 81 ? 13.952 7.941 -7.274 1.00 82.12 81 GLU A O 1
ATOM 658 N N . LEU A 1 82 ? 14.759 7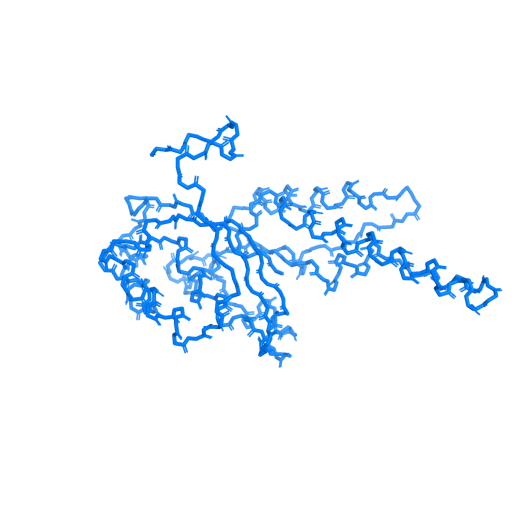.169 -5.321 1.00 88.38 82 LEU A N 1
ATOM 659 C CA . LEU A 1 82 ? 13.530 6.487 -4.891 1.00 88.38 82 LEU A CA 1
ATOM 660 C C . LEU A 1 82 ? 12.828 7.182 -3.718 1.00 88.38 82 LEU A C 1
ATOM 662 O O . LEU A 1 82 ? 11.768 6.723 -3.300 1.00 88.38 82 LEU A O 1
ATOM 666 N N . ASP A 1 83 ? 13.373 8.282 -3.196 1.00 85.69 83 ASP A N 1
ATOM 667 C CA . ASP A 1 83 ? 12.820 8.994 -2.032 1.00 85.69 83 ASP A CA 1
ATOM 668 C C . ASP A 1 83 ? 11.430 9.589 -2.298 1.00 85.69 83 ASP A C 1
ATOM 670 O O . ASP A 1 83 ? 10.605 9.722 -1.390 1.00 85.69 83 ASP A O 1
ATOM 674 N N . GLU A 1 84 ? 11.127 9.890 -3.561 1.00 91.19 84 GLU A N 1
ATOM 675 C CA . GLU A 1 84 ? 9.809 10.372 -3.968 1.00 91.19 84 GLU A CA 1
ATOM 676 C C . GLU A 1 84 ? 8.774 9.254 -4.152 1.00 91.19 84 GLU A C 1
ATOM 678 O O . GLU A 1 84 ? 7.570 9.518 -4.152 1.00 91.19 84 GLU A O 1
ATOM 683 N N . ASN A 1 85 ? 9.218 7.999 -4.206 1.00 95.38 85 ASN A N 1
ATOM 684 C CA . ASN A 1 85 ? 8.379 6.843 -4.500 1.00 95.38 85 ASN A CA 1
ATOM 685 C C . ASN A 1 85 ? 8.189 5.938 -3.280 1.00 95.38 85 ASN A C 1
ATOM 687 O O . ASN A 1 85 ? 7.080 5.456 -3.042 1.00 95.38 85 ASN A O 1
ATOM 691 N N . ILE A 1 86 ? 9.253 5.727 -2.501 1.00 97.69 86 ILE A N 1
ATOM 692 C CA . ILE A 1 86 ? 9.271 4.904 -1.292 1.00 97.69 86 ILE A CA 1
ATOM 693 C C . ILE A 1 86 ? 9.477 5.821 -0.086 1.00 97.69 86 ILE A C 1
ATOM 695 O O . ILE A 1 86 ? 10.576 6.329 0.147 1.00 97.69 86 ILE A O 1
ATOM 699 N N . LYS A 1 87 ? 8.410 6.052 0.683 1.00 97.75 87 LYS A N 1
ATOM 700 C CA . LYS A 1 87 ? 8.388 7.050 1.762 1.00 97.75 87 LYS A CA 1
ATOM 701 C C . LYS A 1 87 ? 8.205 6.397 3.128 1.00 97.75 87 LYS A C 1
ATOM 703 O O . LYS A 1 87 ? 7.486 5.416 3.270 1.00 97.75 87 LYS A O 1
ATOM 708 N N . CYS A 1 88 ? 8.811 6.982 4.158 1.00 97.75 88 CYS A N 1
ATOM 709 C CA . CYS A 1 88 ? 8.594 6.542 5.533 1.00 97.75 88 CYS A CA 1
ATOM 710 C C . CYS A 1 88 ? 7.438 7.312 6.191 1.00 97.75 88 CYS A C 1
ATOM 712 O O . CYS A 1 88 ? 7.422 8.547 6.174 1.00 97.75 88 CYS A O 1
ATOM 714 N N . GLY A 1 89 ? 6.486 6.596 6.794 1.00 97.38 89 GLY A N 1
ATOM 715 C CA . GLY A 1 89 ? 5.370 7.183 7.532 1.00 97.38 89 GLY A CA 1
ATOM 716 C C . GLY A 1 89 ? 4.273 6.192 7.923 1.00 97.38 89 GLY A C 1
ATOM 717 O O . GLY A 1 89 ? 4.236 5.047 7.489 1.00 97.38 89 GLY A O 1
ATOM 718 N N . ASN A 1 90 ? 3.357 6.656 8.767 1.00 96.19 90 ASN A N 1
ATOM 719 C CA . ASN A 1 90 ? 2.173 5.934 9.198 1.00 96.19 90 ASN A CA 1
ATOM 720 C C . ASN A 1 90 ? 1.039 6.152 8.194 1.00 96.19 90 ASN A C 1
ATOM 722 O O . ASN A 1 90 ? 0.329 7.153 8.245 1.00 96.19 90 ASN A O 1
ATOM 726 N N . SER A 1 91 ? 0.835 5.175 7.317 1.00 96.94 91 SER A N 1
ATOM 727 C CA . SER A 1 91 ? -0.191 5.198 6.271 1.00 96.94 91 SER A CA 1
ATOM 728 C C . SER A 1 91 ? -1.624 5.431 6.759 1.00 96.94 91 SER A C 1
ATOM 730 O O . SER A 1 91 ? -2.465 5.855 5.965 1.00 96.94 91 SER A O 1
ATOM 732 N N . LEU A 1 92 ? -1.926 5.154 8.033 1.00 95.62 92 LEU A N 1
ATOM 733 C CA . LEU A 1 92 ? -3.272 5.257 8.601 1.00 95.62 92 LEU A CA 1
ATOM 734 C C . LEU A 1 92 ? -3.509 6.523 9.436 1.00 95.62 92 LEU A C 1
ATOM 736 O O . LEU A 1 92 ? -4.672 6.834 9.699 1.00 95.62 92 LEU A O 1
ATOM 740 N N . ILE A 1 93 ? -2.454 7.226 9.865 1.00 95.19 93 ILE A N 1
ATOM 741 C CA . ILE A 1 93 ? -2.548 8.372 10.780 1.00 95.19 93 ILE A CA 1
ATOM 742 C C . ILE A 1 93 ? -1.889 9.596 10.152 1.00 95.19 93 ILE A C 1
ATOM 744 O O . ILE A 1 93 ? -0.677 9.644 9.950 1.00 95.19 93 ILE A O 1
ATOM 748 N N . ASP A 1 94 ? -2.696 10.624 9.909 1.00 94.88 94 ASP A N 1
ATOM 749 C CA . ASP A 1 94 ? -2.255 11.894 9.333 1.00 94.88 94 ASP A CA 1
ATOM 750 C C . ASP A 1 94 ? -2.036 13.004 10.375 1.00 94.88 94 ASP A C 1
ATOM 752 O O . ASP A 1 94 ? -1.509 14.067 10.037 1.00 94.88 94 ASP A O 1
ATOM 756 N N . ASN A 1 95 ? -2.416 12.754 11.635 1.00 94.38 95 ASN A N 1
ATOM 757 C CA . ASN A 1 95 ? -2.313 13.705 12.735 1.00 94.38 95 ASN A CA 1
ATOM 758 C C . ASN A 1 95 ? -0.919 13.643 13.403 1.00 94.38 95 ASN A C 1
ATOM 760 O O . ASN A 1 95 ? -0.598 12.630 14.040 1.00 94.38 95 ASN A O 1
ATOM 764 N N . PRO A 1 96 ? -0.111 14.723 13.333 1.00 94.62 96 PRO A N 1
ATOM 765 C CA . PRO A 1 96 ? 1.192 14.801 13.997 1.00 94.62 96 PRO A CA 1
ATOM 766 C C . PRO A 1 96 ? 1.138 14.713 15.523 1.00 94.62 96 PRO A C 1
ATOM 768 O O . PRO A 1 96 ? 2.130 14.326 16.128 1.00 94.62 96 PRO A O 1
ATOM 771 N N . GLU A 1 97 ? 0.011 15.039 16.157 1.00 93.38 97 GLU A N 1
ATOM 772 C CA . GLU A 1 97 ? -0.140 14.906 17.614 1.00 93.38 97 GLU A CA 1
ATOM 773 C C . GLU A 1 97 ? -0.112 13.440 18.063 1.00 93.38 97 GLU A C 1
ATOM 775 O O . GLU A 1 97 ? 0.298 13.158 19.181 1.00 93.38 97 GLU A O 1
ATOM 780 N N . ILE A 1 98 ? -0.497 12.512 17.178 1.00 91.12 98 ILE A N 1
ATOM 781 C CA . ILE A 1 98 ? -0.583 11.076 17.476 1.00 91.12 98 ILE A CA 1
ATOM 782 C C . ILE A 1 98 ? 0.628 10.333 16.908 1.00 91.12 98 ILE A C 1
ATOM 784 O O . ILE A 1 98 ? 1.288 9.576 17.609 1.00 91.12 98 ILE A O 1
ATOM 788 N N . ALA A 1 99 ? 0.949 10.554 15.629 1.00 91.75 99 ALA A N 1
ATOM 789 C CA . ALA A 1 99 ? 2.026 9.831 14.945 1.00 91.75 99 ALA A CA 1
ATOM 790 C C . ALA A 1 99 ? 3.363 10.598 14.904 1.00 91.75 99 ALA A C 1
ATOM 792 O O . ALA A 1 99 ? 4.339 10.127 14.311 1.00 91.75 99 ALA A O 1
ATOM 793 N N . GLY A 1 100 ? 3.437 11.793 15.499 1.00 93.56 100 GLY A N 1
ATOM 794 C CA . GLY A 1 100 ? 4.641 12.619 15.502 1.00 93.56 100 GLY A CA 1
ATOM 795 C C . GLY A 1 100 ? 5.155 12.894 14.088 1.00 93.56 100 GLY A C 1
ATOM 796 O O . GLY A 1 100 ? 4.400 13.194 13.163 1.00 93.56 100 GLY A O 1
ATOM 797 N N . LYS A 1 101 ? 6.468 12.720 13.896 1.00 94.25 101 LYS A N 1
ATOM 798 C CA . LYS A 1 101 ? 7.127 12.866 12.585 1.00 94.25 101 LYS A CA 1
ATOM 799 C C . LYS A 1 101 ? 6.699 11.817 11.554 1.00 94.25 101 LYS A C 1
ATOM 801 O O . LYS A 1 101 ? 6.978 12.002 10.374 1.00 94.25 101 LYS A O 1
ATOM 806 N N . LYS A 1 102 ? 6.074 10.717 11.984 1.00 95.69 102 LYS A N 1
ATOM 807 C CA . LYS A 1 102 ? 5.602 9.656 11.090 1.00 95.69 102 LYS A CA 1
ATOM 808 C C . LYS A 1 102 ? 4.183 9.926 10.582 1.00 95.69 102 LYS A C 1
ATOM 810 O O . LYS A 1 102 ? 3.727 9.167 9.741 1.00 95.69 102 LYS A O 1
ATOM 815 N N . ALA A 1 103 ? 3.491 10.978 11.026 1.00 96.69 103 ALA A N 1
ATOM 816 C CA . ALA A 1 103 ? 2.188 11.334 10.466 1.00 96.69 103 ALA A CA 1
ATOM 817 C C . ALA A 1 103 ? 2.261 11.500 8.938 1.00 96.69 103 ALA A C 1
ATOM 819 O O . ALA A 1 103 ? 3.130 12.211 8.423 1.00 96.69 103 ALA A O 1
ATOM 820 N N . PHE A 1 104 ? 1.363 10.833 8.209 1.00 97.44 104 PHE A N 1
ATOM 821 C CA . PHE A 1 104 ? 1.448 10.732 6.755 1.00 97.44 104 PHE A CA 1
ATOM 822 C C . PHE A 1 104 ? 0.179 11.229 6.064 1.00 97.44 104 PHE A C 1
ATOM 824 O O . PHE A 1 104 ? -0.860 10.572 6.040 1.00 97.44 104 PHE A O 1
ATOM 831 N N . LYS A 1 105 ? 0.283 12.403 5.437 1.00 97.38 105 LYS A N 1
ATOM 832 C CA . LYS A 1 105 ? -0.782 12.981 4.615 1.00 97.38 105 LYS A CA 1
ATOM 833 C C . LYS A 1 105 ? -0.594 12.615 3.150 1.00 97.38 105 LYS A C 1
ATOM 835 O O . LYS A 1 105 ? 0.208 13.228 2.446 1.00 97.38 105 LYS A O 1
ATOM 840 N N . TRP A 1 106 ? -1.380 11.655 2.674 1.00 97.69 106 TRP A N 1
ATOM 841 C CA . TRP A 1 106 ? -1.328 11.162 1.293 1.00 97.69 106 TRP A CA 1
ATOM 842 C C . TRP A 1 106 ? -1.468 12.267 0.238 1.00 97.69 106 TRP A C 1
ATOM 844 O O . TRP A 1 106 ? -0.695 12.300 -0.717 1.00 97.69 106 TRP A O 1
ATOM 854 N N . ALA A 1 107 ? -2.387 13.214 0.449 1.00 9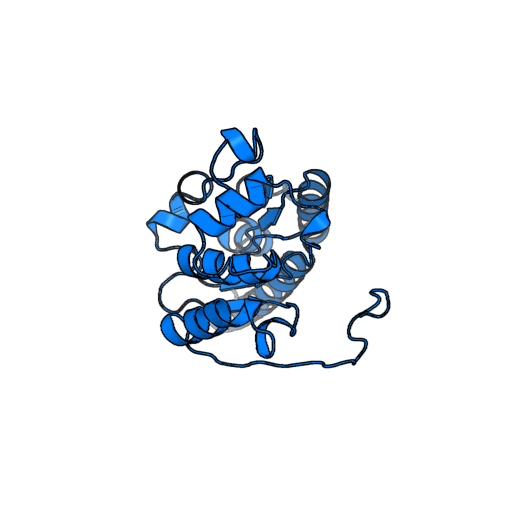6.62 107 ALA A N 1
ATOM 855 C CA . ALA A 1 107 ? -2.612 14.344 -0.456 1.00 96.62 107 ALA A CA 1
ATOM 856 C C . ALA A 1 107 ? -1.403 15.291 -0.584 1.00 96.62 107 ALA A C 1
ATOM 858 O O . ALA A 1 107 ? -1.256 15.954 -1.605 1.00 96.62 107 ALA A O 1
ATOM 859 N N . GLU A 1 108 ? -0.533 15.348 0.427 1.00 96.50 108 GLU A N 1
ATOM 860 C CA . GLU A 1 108 ? 0.686 16.164 0.400 1.00 96.50 108 GLU A CA 1
ATOM 861 C C . GLU A 1 108 ? 1.872 15.355 -0.141 1.00 96.50 108 GLU A C 1
ATOM 863 O O . GLU A 1 108 ? 2.625 15.829 -0.987 1.00 96.50 108 GLU A O 1
ATOM 868 N N . LYS A 1 109 ? 2.031 14.111 0.327 1.00 96.81 109 LYS A N 1
ATOM 869 C CA . LYS A 1 109 ? 3.198 13.266 0.030 1.00 96.81 109 LYS A CA 1
ATOM 870 C C . LYS A 1 109 ? 3.198 12.684 -1.380 1.00 96.81 109 LYS A C 1
ATOM 872 O O . LYS A 1 109 ? 4.279 12.469 -1.922 1.00 96.81 109 LYS A O 1
ATOM 877 N N . PHE A 1 110 ? 2.015 12.466 -1.953 1.00 97.31 110 PHE A N 1
ATOM 878 C CA . PHE A 1 110 ? 1.807 11.995 -3.323 1.00 97.31 110 PHE A CA 1
ATOM 879 C C . PHE A 1 110 ? 0.831 12.911 -4.073 1.00 97.31 110 PHE A C 1
ATOM 881 O O . PHE A 1 110 ? -0.068 12.445 -4.772 1.00 97.31 110 PHE A O 1
ATOM 888 N N . SER A 1 111 ? 0.994 14.229 -3.921 1.00 96.88 111 SER A N 1
ATOM 889 C CA . SER A 1 111 ? 0.067 15.245 -4.443 1.00 96.88 111 SER A CA 1
ATOM 890 C C . SER A 1 111 ? -0.271 15.062 -5.923 1.00 96.88 111 SER A C 1
ATOM 892 O O . SER A 1 111 ? -1.446 15.015 -6.277 1.00 96.88 111 SER A O 1
ATOM 894 N N . ASN A 1 112 ? 0.737 14.859 -6.774 1.00 95.25 112 ASN A N 1
ATOM 895 C CA . ASN A 1 112 ? 0.546 14.647 -8.211 1.00 95.25 112 ASN A CA 1
ATOM 896 C C . ASN A 1 112 ? -0.348 13.436 -8.512 1.00 95.25 112 ASN A C 1
ATOM 898 O O . ASN A 1 112 ? -1.154 13.479 -9.435 1.00 95.25 112 ASN A O 1
ATOM 902 N N . ILE A 1 113 ? -0.237 12.359 -7.736 1.00 96.88 113 ILE A N 1
ATOM 903 C CA . ILE A 1 113 ? -1.039 11.145 -7.924 1.00 96.88 113 ILE A CA 1
ATOM 904 C C . ILE A 1 113 ? -2.462 11.381 -7.420 1.00 96.88 113 ILE A C 1
ATOM 906 O O . ILE A 1 113 ? -3.431 11.084 -8.117 1.00 96.88 113 ILE A O 1
ATOM 910 N N . MET A 1 114 ? -2.593 11.985 -6.237 1.00 97.38 114 MET A N 1
ATOM 911 C CA . MET A 1 114 ? -3.888 12.238 -5.606 1.00 97.38 114 MET A CA 1
ATOM 912 C C . MET A 1 114 ? -4.735 13.252 -6.388 1.00 97.38 114 MET A C 1
ATOM 914 O O . MET A 1 114 ? -5.938 13.053 -6.530 1.00 97.38 114 MET A O 1
ATOM 918 N N . VAL A 1 115 ? -4.122 14.292 -6.968 1.00 96.88 115 VAL A N 1
ATOM 919 C CA . VAL A 1 115 ? -4.800 15.248 -7.868 1.00 96.88 115 VAL A CA 1
ATOM 920 C C . VAL A 1 115 ? -5.293 14.560 -9.144 1.00 96.88 115 VAL A C 1
ATOM 922 O O . VAL A 1 115 ? -6.353 14.907 -9.657 1.00 96.88 115 VAL A O 1
ATOM 925 N N . ASN A 1 116 ? -4.577 13.537 -9.618 1.00 96.44 116 ASN A N 1
ATOM 926 C CA . ASN A 1 116 ? -4.976 12.710 -10.759 1.00 96.44 116 ASN A CA 1
ATOM 927 C C . ASN A 1 116 ? -5.922 11.552 -10.375 1.00 96.44 116 ASN A C 1
ATOM 929 O O . ASN A 1 116 ? -6.099 10.606 -11.145 1.00 96.44 116 ASN A O 1
ATOM 933 N N . GLY A 1 117 ? -6.542 11.624 -9.194 1.00 96.50 117 GLY A N 1
ATOM 934 C CA . GLY A 1 117 ? -7.586 10.705 -8.746 1.00 96.50 117 GLY A CA 1
ATOM 935 C C . GLY A 1 117 ? -7.103 9.506 -7.931 1.00 96.50 117 GLY A C 1
ATOM 936 O O . GLY A 1 117 ? -7.944 8.710 -7.531 1.00 96.50 117 GLY A O 1
ATOM 937 N N . GLY A 1 118 ? -5.798 9.360 -7.675 1.00 97.88 118 GLY A N 1
ATOM 938 C CA . GLY A 1 118 ? -5.244 8.282 -6.850 1.00 97.88 118 GLY A CA 1
ATOM 939 C C . GLY A 1 118 ? -4.407 7.268 -7.631 1.00 97.88 118 GLY A C 1
ATOM 940 O O . GLY A 1 118 ? -3.857 7.577 -8.683 1.00 97.88 118 GLY A O 1
ATOM 941 N N . PHE A 1 119 ? -4.296 6.047 -7.116 1.00 98.44 119 PHE A N 1
ATOM 942 C CA . PHE A 1 119 ? -3.521 4.952 -7.699 1.00 98.44 119 PHE A CA 1
ATOM 943 C C . PHE A 1 119 ? -4.404 4.010 -8.521 1.00 98.44 119 PHE A C 1
ATOM 945 O O . PHE A 1 119 ? -5.554 3.757 -8.169 1.00 98.44 119 PHE A O 1
ATOM 952 N N . ASP A 1 120 ? -3.848 3.453 -9.597 1.00 98.38 120 ASP A N 1
ATOM 953 C CA . ASP A 1 120 ? -4.545 2.474 -10.441 1.00 98.38 120 ASP A CA 1
ATOM 954 C C . ASP A 1 120 ? -4.603 1.085 -9.781 1.00 98.38 120 ASP A C 1
ATOM 956 O O . ASP A 1 120 ? -5.601 0.375 -9.899 1.00 98.38 120 ASP A O 1
ATOM 960 N N . VAL A 1 121 ? -3.539 0.706 -9.062 1.00 98.31 121 VAL A N 1
ATOM 961 C CA . VAL A 1 121 ? -3.418 -0.594 -8.390 1.00 98.31 121 VAL A CA 1
ATOM 962 C C . VAL A 1 121 ? -2.800 -0.436 -7.001 1.00 98.31 121 VAL A C 1
ATOM 964 O O . VAL A 1 121 ? -1.735 0.177 -6.835 1.00 98.31 121 VAL A O 1
ATOM 967 N N . ILE A 1 122 ? -3.447 -1.041 -6.006 1.00 98.62 122 ILE A N 1
ATOM 968 C CA . ILE A 1 122 ? -2.964 -1.148 -4.629 1.00 98.62 122 ILE A CA 1
ATOM 969 C C . ILE A 1 122 ? -2.826 -2.631 -4.272 1.00 98.62 122 ILE A C 1
ATOM 971 O O . ILE A 1 122 ? -3.792 -3.387 -4.345 1.00 98.62 122 ILE A O 1
ATOM 975 N N . ILE A 1 123 ? -1.623 -3.048 -3.891 1.00 98.19 123 ILE A N 1
ATOM 976 C CA . ILE A 1 123 ? -1.315 -4.420 -3.474 1.00 98.19 123 ILE A CA 1
ATOM 977 C C . ILE A 1 123 ? -0.545 -4.408 -2.163 1.00 98.19 123 ILE A C 1
ATOM 979 O O . ILE A 1 123 ? 0.098 -3.413 -1.850 1.00 98.19 123 ILE A O 1
ATOM 983 N N . GLY A 1 124 ? -0.582 -5.501 -1.412 1.00 96.19 124 GLY A N 1
ATOM 984 C CA . GLY A 1 124 ? 0.274 -5.634 -0.239 1.00 96.19 124 GLY A CA 1
ATOM 985 C C . GLY A 1 124 ? -0.185 -6.696 0.745 1.00 96.19 124 GLY A C 1
ATOM 986 O O . GLY A 1 124 ? -1.168 -7.412 0.535 1.00 96.19 124 GLY A O 1
ATOM 987 N N . ASN A 1 125 ? 0.536 -6.752 1.856 1.00 94.31 125 ASN A N 1
ATOM 988 C CA . ASN A 1 125 ? 0.228 -7.587 3.009 1.00 94.31 125 ASN A CA 1
ATOM 989 C C . ASN A 1 125 ? 0.176 -6.687 4.253 1.00 94.31 125 ASN A C 1
ATOM 991 O O . ASN A 1 125 ? 1.189 -6.552 4.944 1.00 94.31 125 ASN A O 1
ATOM 995 N N . PRO A 1 126 ? -0.963 -6.007 4.502 1.00 93.88 126 PRO A N 1
ATOM 996 C CA . PRO A 1 126 ? -1.115 -5.133 5.657 1.00 93.88 126 PRO A CA 1
ATOM 997 C C . PRO A 1 126 ? -0.785 -5.844 6.980 1.00 93.88 126 PRO A C 1
ATOM 999 O O . PRO A 1 126 ? -1.009 -7.047 7.117 1.00 93.88 126 PRO A O 1
ATOM 1002 N N . PRO A 1 127 ? -0.293 -5.119 7.997 1.00 90.31 127 PRO A N 1
ATOM 1003 C CA . PRO A 1 127 ? 0.260 -5.746 9.189 1.00 90.31 127 PRO A CA 1
ATOM 1004 C C . PRO A 1 127 ? -0.821 -6.345 10.105 1.00 90.31 127 PRO A C 1
ATOM 1006 O O . PRO A 1 127 ? -1.800 -5.687 10.470 1.00 90.31 127 PRO A O 1
ATOM 1009 N N . TYR A 1 128 ? -0.586 -7.578 10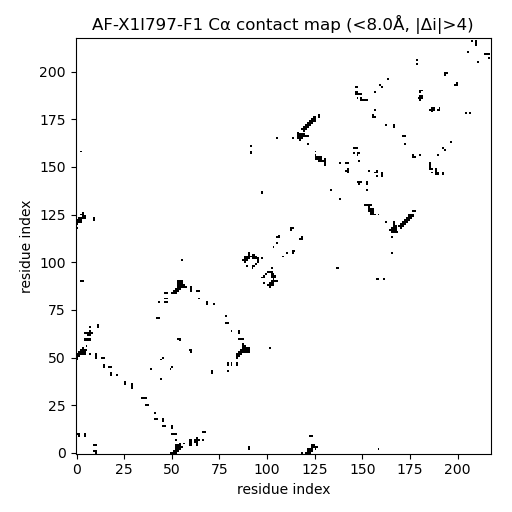.566 1.00 84.81 128 TYR A N 1
ATOM 1010 C CA . TYR A 1 128 ? -1.434 -8.305 11.524 1.00 84.81 128 TYR A CA 1
ATOM 1011 C C . TYR A 1 128 ? -1.131 -7.916 12.971 1.00 84.81 128 TYR A C 1
ATOM 1013 O O . TYR A 1 128 ? -0.662 -8.715 13.785 1.00 84.81 128 TYR A O 1
ATOM 1021 N N . VAL A 1 129 ? -1.360 -6.648 13.304 1.00 76.94 129 VAL A N 1
ATOM 1022 C CA . VAL A 1 129 ? -1.045 -6.134 14.640 1.00 76.94 129 VAL A CA 1
ATOM 1023 C C . VAL A 1 129 ? -2.129 -6.538 15.634 1.00 76.94 129 VAL A C 1
ATOM 1025 O O . VAL A 1 129 ? -3.318 -6.268 15.451 1.00 76.94 129 VAL A O 1
ATOM 1028 N N . ARG A 1 130 ? -1.716 -7.150 16.748 1.00 67.81 130 ARG A N 1
ATOM 1029 C CA . ARG A 1 130 ? -2.607 -7.367 17.891 1.00 67.81 130 ARG A CA 1
ATOM 1030 C C . ARG A 1 130 ? -2.919 -6.020 18.539 1.00 67.81 130 ARG A C 1
ATOM 1032 O O . ARG A 1 130 ? -2.009 -5.279 18.878 1.00 67.81 130 ARG A O 1
ATOM 1039 N N . VAL A 1 131 ? -4.199 -5.756 18.799 1.00 68.56 131 VAL A N 1
ATOM 1040 C CA . VAL A 1 131 ? -4.706 -4.501 19.408 1.00 68.56 131 VAL A CA 1
ATOM 1041 C C . VAL A 1 131 ? -3.978 -4.114 20.698 1.00 68.56 131 VAL A C 1
ATOM 1043 O O . VAL A 1 131 ? -3.869 -2.940 21.010 1.00 68.56 131 VAL A O 1
ATOM 1046 N N . GLN A 1 132 ? -3.459 -5.102 21.432 1.00 65.88 132 GLN A N 1
ATOM 1047 C CA . GLN A 1 132 ? -2.683 -4.914 22.663 1.00 65.88 132 GLN A CA 1
ATOM 1048 C C . GLN A 1 132 ? -1.382 -4.122 22.454 1.00 65.88 132 GLN A C 1
ATOM 1050 O O . GLN A 1 132 ? -0.859 -3.569 23.414 1.00 65.88 132 GLN A O 1
ATOM 1055 N N . ASN A 1 133 ? -0.876 -4.061 21.220 1.00 76.38 133 ASN A N 1
ATOM 1056 C CA . ASN A 1 133 ? 0.329 -3.317 20.860 1.00 76.38 133 ASN A CA 1
ATOM 1057 C C . ASN A 1 133 ? 0.024 -1.880 20.399 1.00 76.38 133 ASN A C 1
ATOM 1059 O O . ASN A 1 133 ? 0.953 -1.163 20.042 1.00 76.38 133 ASN A O 1
ATOM 1063 N N . LEU A 1 134 ? -1.250 -1.473 20.367 1.00 80.25 134 LEU A N 1
ATOM 1064 C CA . LEU A 1 134 ? -1.665 -0.112 20.030 1.00 80.25 134 LEU A CA 1
ATOM 1065 C C . LEU A 1 134 ? -1.932 0.683 21.306 1.00 80.25 134 LEU A C 1
ATOM 1067 O O . LEU A 1 134 ? -2.483 0.159 22.278 1.00 80.25 134 LEU A O 1
ATOM 1071 N N . SER A 1 135 ? -1.590 1.966 21.287 1.00 85.56 135 SER A N 1
ATOM 1072 C CA . SER A 1 135 ? -1.967 2.884 22.358 1.00 85.56 135 SER A CA 1
ATOM 1073 C C . SER A 1 135 ? -3.484 3.123 22.382 1.00 85.56 135 SER A C 1
ATOM 1075 O O . SER A 1 135 ? -4.183 2.984 21.375 1.00 85.56 135 SER A O 1
ATOM 1077 N N . HIS A 1 136 ? -4.012 3.519 23.545 1.00 87.25 136 HIS A N 1
ATOM 1078 C CA . HIS A 1 136 ? -5.425 3.898 23.671 1.00 87.25 136 HIS A CA 1
ATOM 1079 C C . HIS A 1 136 ? -5.773 5.077 22.746 1.00 87.25 136 HIS A C 1
ATOM 1081 O O . HIS A 1 136 ? -6.830 5.070 22.120 1.00 87.25 136 HIS A O 1
ATOM 1087 N N . GLU A 1 137 ? -4.852 6.032 22.597 1.00 89.00 137 GLU A N 1
ATOM 1088 C CA . GLU A 1 137 ? -5.008 7.199 21.725 1.00 89.00 137 GLU A CA 1
ATOM 1089 C C . GLU A 1 137 ? -5.143 6.807 20.247 1.00 89.00 137 GLU A C 1
ATOM 1091 O O . GLU A 1 137 ? -6.031 7.307 19.556 1.00 89.00 137 GLU A O 1
ATOM 1096 N N . GLU A 1 138 ? -4.325 5.865 19.763 1.00 89.06 138 GLU A N 1
ATOM 1097 C CA . GLU A 1 138 ? -4.434 5.342 18.394 1.00 89.06 138 GLU A CA 1
ATOM 1098 C C . GLU A 1 138 ? -5.762 4.615 18.172 1.00 89.06 138 GLU A C 1
ATOM 1100 O O . GLU A 1 138 ? -6.428 4.831 17.159 1.00 89.06 138 GLU A O 1
ATOM 1105 N N . ILE A 1 139 ? -6.180 3.775 19.124 1.00 88.75 139 ILE A N 1
ATOM 1106 C CA . ILE A 1 139 ? -7.451 3.042 19.038 1.00 88.75 139 ILE A CA 1
ATOM 1107 C C . ILE A 1 139 ? -8.629 4.016 18.959 1.00 88.75 139 ILE A C 1
ATOM 1109 O O . ILE A 1 139 ? -9.518 3.839 18.119 1.00 88.75 139 ILE A O 1
ATOM 1113 N N . ASP A 1 140 ? -8.643 5.034 19.816 1.00 91.00 140 ASP A N 1
ATOM 1114 C CA . ASP A 1 140 ? -9.704 6.038 19.856 1.00 91.00 140 ASP A CA 1
ATOM 1115 C C . ASP A 1 140 ? -9.709 6.893 18.589 1.00 91.00 140 ASP A C 1
ATOM 1117 O O . ASP A 1 140 ? -10.773 7.149 18.014 1.00 91.00 140 ASP A O 1
ATOM 1121 N N . TYR A 1 141 ? -8.529 7.261 18.086 1.00 92.00 141 TYR A N 1
ATOM 1122 C CA . TYR A 1 141 ? -8.396 7.936 16.803 1.00 92.00 141 TYR A CA 1
ATOM 1123 C C 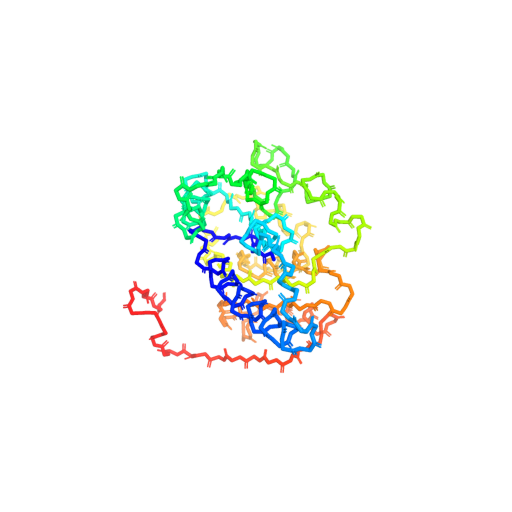. TYR A 1 141 ? -8.967 7.086 15.665 1.00 92.00 141 TYR A C 1
ATOM 1125 O O . TYR A 1 141 ? -9.841 7.561 14.937 1.00 92.00 141 TYR A O 1
ATOM 1133 N N . PHE A 1 142 ? -8.578 5.812 15.545 1.00 93.06 142 PHE A N 1
ATOM 1134 C CA . PHE A 1 142 ? -9.101 4.930 14.500 1.00 93.06 142 PHE A CA 1
ATOM 1135 C C . PHE A 1 142 ? -10.616 4.772 14.580 1.00 93.06 142 PHE A C 1
ATOM 1137 O O . PHE A 1 142 ? -11.286 4.908 13.561 1.00 93.06 142 PHE A O 1
ATOM 1144 N N . LYS A 1 143 ? -11.180 4.558 15.773 1.00 91.94 143 LYS A N 1
ATOM 1145 C CA . LYS A 1 143 ? -12.639 4.459 15.962 1.00 91.94 143 LYS A CA 1
ATOM 1146 C C . LYS A 1 143 ? -13.380 5.739 15.585 1.00 91.94 143 LYS A C 1
ATOM 1148 O O . LYS A 1 143 ? -14.535 5.671 15.167 1.00 91.94 143 LYS A O 1
ATOM 1153 N N . LYS A 1 144 ? -12.736 6.898 15.736 1.00 91.88 144 LYS A N 1
ATOM 1154 C CA . LYS A 1 144 ? -13.299 8.195 15.350 1.00 91.88 144 LYS A CA 1
ATOM 1155 C C . LYS A 1 144 ? -13.285 8.402 13.836 1.00 91.88 144 LYS A C 1
ATOM 1157 O O . LYS A 1 144 ? -14.247 8.948 13.302 1.00 91.88 144 LYS A O 1
ATOM 1162 N N . ILE A 1 145 ? -12.207 8.002 13.159 1.00 90.38 145 ILE A N 1
ATOM 1163 C CA . ILE A 1 145 ? -11.981 8.352 11.747 1.00 90.38 145 ILE A CA 1
ATOM 1164 C C . ILE A 1 145 ? -12.291 7.233 10.747 1.00 90.38 145 ILE A C 1
ATOM 1166 O O . ILE A 1 145 ? -12.515 7.527 9.575 1.00 90.38 145 ILE A O 1
ATOM 1170 N N . LYS A 1 146 ? -12.308 5.966 11.173 1.00 90.44 146 LYS A N 1
ATOM 1171 C CA . LYS A 1 146 ? -12.532 4.805 10.303 1.00 90.44 146 LYS A CA 1
ATOM 1172 C C . LYS A 1 146 ? -13.859 4.137 10.626 1.00 90.44 146 LYS A C 1
ATOM 1174 O O . LYS A 1 146 ? -14.110 3.722 11.757 1.00 90.44 146 LYS A O 1
ATOM 1179 N N . LYS A 1 147 ? -14.696 3.950 9.607 1.00 90.38 147 LYS A N 1
ATOM 1180 C CA . LYS A 1 147 ? -15.969 3.222 9.732 1.00 90.38 147 LYS A CA 1
ATOM 1181 C C . LYS A 1 147 ? -15.746 1.750 10.073 1.00 90.38 147 LYS A C 1
ATOM 1183 O O . LYS A 1 147 ? -16.569 1.152 10.765 1.00 90.38 147 LYS A O 1
ATOM 1188 N N . THR A 1 148 ? -14.644 1.186 9.586 1.00 90.56 148 THR A N 1
ATOM 1189 C CA . THR A 1 148 ? -14.237 -0.214 9.776 1.00 90.56 148 THR A CA 1
ATOM 1190 C C . THR A 1 148 ? -13.629 -0.499 11.153 1.00 90.56 148 THR A C 1
ATOM 1192 O O . THR A 1 148 ? -13.621 -1.649 11.587 1.00 90.56 148 THR A O 1
ATOM 1195 N N . ALA A 1 149 ? -13.205 0.529 11.899 1.00 90.25 149 ALA A N 1
ATOM 1196 C CA . ALA A 1 149 ? -12.727 0.387 13.273 1.00 90.25 149 ALA A CA 1
ATOM 1197 C C . ALA A 1 149 ? -13.901 0.149 14.243 1.00 90.25 149 ALA A C 1
ATOM 1199 O O . ALA A 1 149 ? -14.409 1.064 14.894 1.00 90.25 149 ALA A O 1
ATOM 1200 N N . PHE A 1 150 ? -14.361 -1.100 14.342 1.00 86.56 150 PHE A N 1
ATOM 1201 C CA . PHE A 1 150 ? -15.526 -1.485 15.139 1.00 86.56 150 PHE A CA 1
ATOM 1202 C C . PHE A 1 150 ? -15.193 -2.541 16.189 1.00 86.56 150 PHE A C 1
ATOM 1204 O O . PHE A 1 150 ? -14.592 -3.562 15.883 1.00 86.56 150 PHE A O 1
ATOM 1211 N N . LYS A 1 151 ? -15.635 -2.323 17.437 1.00 87.06 151 LYS A N 1
ATOM 1212 C CA . LYS A 1 151 ? -15.317 -3.181 18.592 1.00 87.06 151 LYS A CA 1
ATOM 1213 C C . LYS A 1 151 ? -13.798 -3.332 18.772 1.00 87.06 151 LYS A C 1
ATOM 1215 O O . LYS A 1 151 ? -13.159 -2.427 19.318 1.00 87.06 151 LYS A O 1
ATOM 1220 N N . ARG A 1 152 ? -13.242 -4.456 18.314 1.00 84.31 152 ARG A N 1
ATOM 1221 C CA . ARG A 1 152 ? -11.810 -4.758 18.297 1.00 84.31 152 ARG A CA 1
ATOM 1222 C C . ARG A 1 152 ? -11.214 -4.200 17.004 1.00 84.31 152 ARG A C 1
ATOM 1224 O O . ARG A 1 152 ? -11.648 -4.573 15.923 1.00 84.31 152 ARG A O 1
ATOM 1231 N N . VAL A 1 153 ? -10.220 -3.322 17.126 1.00 82.94 153 VAL A N 1
ATOM 1232 C CA . VAL A 1 153 ? -9.551 -2.725 15.964 1.00 82.94 153 VAL A CA 1
ATOM 1233 C C . VAL A 1 153 ? -8.502 -3.687 15.430 1.00 82.94 153 VAL A C 1
ATOM 1235 O O . VAL A 1 153 ? -7.500 -3.929 16.086 1.00 82.94 153 VAL A O 1
ATOM 1238 N N . ASP A 1 154 ? -8.727 -4.225 14.243 1.00 87.75 154 ASP A N 1
ATOM 1239 C CA . ASP A 1 154 ? -7.723 -4.963 13.484 1.00 87.75 154 ASP A CA 1
ATOM 1240 C C . ASP A 1 154 ? -7.102 -3.996 12.469 1.00 87.75 154 ASP A C 1
ATOM 1242 O O . ASP A 1 154 ? -7.811 -3.392 11.668 1.00 87.75 154 ASP A O 1
ATOM 1246 N N . ILE A 1 155 ? -5.789 -3.780 12.546 1.00 90.50 155 ILE A N 1
ATOM 1247 C CA . ILE A 1 155 ? -5.107 -2.797 11.696 1.00 90.50 155 ILE A CA 1
ATOM 1248 C C . ILE A 1 155 ? -5.192 -3.189 10.222 1.00 90.50 155 ILE A C 1
ATOM 1250 O O . ILE A 1 155 ? -5.389 -2.315 9.379 1.00 90.50 155 ILE A O 1
ATOM 1254 N N . SER A 1 156 ? -5.113 -4.485 9.911 1.00 91.06 156 SER A N 1
ATOM 1255 C CA . SER A 1 156 ? -5.073 -4.976 8.531 1.00 91.06 156 SER A CA 1
ATOM 1256 C C . SER A 1 156 ? -6.317 -4.567 7.733 1.00 91.06 156 SER A C 1
ATOM 1258 O O . SER A 1 156 ? -6.214 -4.147 6.582 1.00 91.06 156 SER A O 1
ATOM 1260 N N . ILE A 1 157 ? -7.498 -4.577 8.360 1.00 91.44 157 ILE A N 1
ATOM 1261 C CA . ILE A 1 157 ? -8.757 -4.183 7.712 1.00 91.44 157 ILE A CA 1
ATOM 1262 C C . ILE A 1 157 ? -8.894 -2.666 7.535 1.00 91.44 157 ILE A C 1
ATOM 1264 O O . ILE A 1 157 ? -9.599 -2.227 6.628 1.00 91.44 157 ILE A O 1
ATOM 1268 N N . LEU A 1 158 ? -8.198 -1.845 8.334 1.00 94.25 158 LEU A N 1
ATOM 1269 C CA . LEU A 1 158 ? -8.217 -0.386 8.159 1.00 94.25 158 LEU A CA 1
ATOM 1270 C C . LEU A 1 158 ? -7.555 0.028 6.840 1.00 94.25 158 LEU A C 1
ATOM 1272 O O . LEU A 1 158 ? -7.908 1.064 6.269 1.00 94.25 158 LEU A O 1
ATOM 1276 N N . PHE A 1 159 ? -6.639 -0.796 6.322 1.00 96.25 159 PHE A N 1
ATOM 1277 C CA . PHE A 1 159 ? -6.019 -0.587 5.016 1.00 96.25 159 PHE A CA 1
ATOM 1278 C C . PHE A 1 159 ? -6.996 -0.770 3.850 1.00 96.25 159 PHE A C 1
ATOM 1280 O O . PHE A 1 159 ? -6.756 -0.207 2.783 1.00 96.25 159 PHE A O 1
ATOM 1287 N N . ILE A 1 160 ? -8.111 -1.488 4.035 1.00 95.69 160 ILE A N 1
ATOM 1288 C CA . ILE A 1 160 ? -9.178 -1.599 3.025 1.00 95.69 160 ILE A CA 1
ATOM 1289 C C . ILE A 1 160 ? -9.882 -0.248 2.872 1.00 95.69 160 ILE A C 1
ATOM 1291 O O . ILE A 1 160 ? -10.064 0.253 1.763 1.00 95.69 160 ILE A O 1
ATOM 1295 N N . GLU A 1 161 ? -10.227 0.385 3.995 1.00 95.44 161 GLU A N 1
ATOM 1296 C CA . GLU A 1 161 ? -10.822 1.723 3.994 1.00 95.44 161 GLU A CA 1
ATOM 1297 C C . GLU A 1 161 ? -9.823 2.783 3.519 1.00 95.44 161 GLU A C 1
ATOM 1299 O O . GLU A 1 161 ? -10.205 3.685 2.777 1.00 95.44 161 GLU A O 1
ATOM 1304 N N . LEU A 1 162 ? -8.539 2.659 3.877 1.00 97.19 162 LEU A N 1
ATOM 1305 C CA . LEU A 1 162 ? -7.485 3.504 3.312 1.00 97.19 162 LEU A CA 1
ATOM 1306 C C . LEU A 1 162 ? -7.416 3.358 1.789 1.00 97.19 162 LEU A C 1
ATOM 1308 O O . LEU A 1 162 ? -7.472 4.361 1.086 1.00 97.19 162 LEU A O 1
ATOM 1312 N N . ALA A 1 163 ? -7.341 2.135 1.269 1.00 97.44 163 ALA A N 1
ATOM 1313 C CA . ALA A 1 163 ? -7.242 1.899 -0.165 1.00 97.44 163 ALA A CA 1
ATOM 1314 C C . ALA A 1 163 ? -8.419 2.515 -0.924 1.00 97.44 163 ALA A C 1
ATOM 1316 O O . ALA A 1 163 ? -8.193 3.158 -1.940 1.00 97.44 163 ALA A O 1
ATOM 1317 N N . ASN A 1 164 ? -9.642 2.444 -0.387 1.00 96.81 164 ASN A N 1
ATOM 1318 C CA . ASN A 1 164 ? -10.805 3.112 -0.981 1.00 96.81 164 ASN A CA 1
ATOM 1319 C C . ASN A 1 164 ? -10.604 4.627 -1.181 1.00 96.81 164 ASN A C 1
ATOM 1321 O O . ASN A 1 164 ? -11.135 5.200 -2.122 1.00 96.81 164 ASN A O 1
ATOM 1325 N N . THR A 1 165 ? -9.847 5.285 -0.297 1.00 96.75 165 THR A N 1
ATOM 1326 C CA . THR A 1 165 ? -9.536 6.724 -0.414 1.00 96.75 165 THR A CA 1
ATOM 1327 C C . THR A 1 165 ? -8.374 7.028 -1.356 1.00 96.75 165 THR A C 1
ATOM 1329 O O . THR A 1 165 ? -8.235 8.162 -1.806 1.00 96.75 165 THR A O 1
ATOM 1332 N N . LEU A 1 166 ? -7.525 6.036 -1.624 1.00 98.19 166 LEU A N 1
ATOM 1333 C CA . LEU A 1 166 ? -6.320 6.186 -2.435 1.00 98.19 166 LEU A CA 1
ATOM 1334 C C . LEU A 1 166 ? -6.503 5.686 -3.865 1.00 98.19 166 LEU A C 1
ATOM 1336 O O . LEU A 1 166 ? -5.678 5.997 -4.715 1.00 98.19 166 LEU A O 1
ATOM 1340 N N . LEU A 1 167 ? -7.527 4.880 -4.128 1.00 97.94 167 LEU A N 1
ATOM 1341 C CA . LEU A 1 167 ? -7.736 4.218 -5.405 1.00 97.94 167 LEU A CA 1
ATOM 1342 C C . LEU A 1 167 ? -8.480 5.131 -6.385 1.00 97.94 167 LEU A C 1
ATOM 1344 O O . LEU A 1 167 ? -9.464 5.778 -6.024 1.00 97.94 167 LEU A O 1
ATOM 1348 N N . LYS A 1 168 ? -8.051 5.129 -7.649 1.00 97.38 168 LYS A N 1
ATOM 1349 C CA . LYS A 1 168 ? -8.831 5.729 -8.737 1.00 97.38 168 LYS A CA 1
ATOM 1350 C C . LYS A 1 168 ? -10.151 4.992 -8.943 1.00 97.38 168 LYS A C 1
ATOM 1352 O O . LYS A 1 168 ? -10.298 3.810 -8.625 1.00 97.38 168 LYS A O 1
ATOM 1357 N N . SER A 1 169 ? -11.091 5.671 -9.599 1.00 94.38 169 SER A N 1
ATOM 1358 C CA . SER A 1 169 ? -12.269 5.004 -10.158 1.00 94.38 169 SER A CA 1
ATOM 1359 C C . SER A 1 169 ? -11.836 3.874 -11.102 1.00 94.38 169 SER A C 1
ATOM 1361 O O . SER A 1 169 ? -10.990 4.084 -11.969 1.00 94.38 169 SER A O 1
ATOM 1363 N N . ASN A 1 170 ? -12.416 2.683 -10.924 1.00 94.25 170 ASN A N 1
ATOM 1364 C CA . ASN A 1 170 ? -12.060 1.441 -11.627 1.00 94.25 170 ASN A CA 1
ATOM 1365 C C . ASN A 1 170 ? -10.638 0.908 -11.365 1.00 94.25 170 ASN A C 1
ATOM 1367 O O . ASN A 1 170 ? -10.179 0.036 -12.101 1.00 94.25 170 ASN A O 1
ATOM 1371 N N . GLY A 1 171 ? -9.946 1.403 -10.336 1.00 97.38 171 GLY A N 1
ATOM 1372 C CA . GLY A 1 171 ? -8.697 0.800 -9.885 1.00 97.38 171 GLY A CA 1
ATOM 1373 C C . GLY A 1 171 ? -8.913 -0.556 -9.207 1.00 97.38 171 GLY A C 1
ATOM 1374 O O . GLY A 1 171 ? -10.037 -0.948 -8.883 1.00 97.38 171 GLY A O 1
ATOM 1375 N N . PHE A 1 172 ? -7.813 -1.266 -8.969 1.00 98.25 172 PHE A N 1
ATOM 1376 C CA . PHE A 1 172 ? -7.816 -2.589 -8.352 1.00 98.25 172 PHE A CA 1
ATOM 1377 C C . PHE A 1 172 ? -7.086 -2.587 -7.014 1.00 98.25 172 PHE A C 1
ATOM 1379 O O . PHE A 1 172 ? -6.046 -1.953 -6.842 1.00 98.25 172 PHE A O 1
ATOM 1386 N N . ILE A 1 173 ? -7.627 -3.351 -6.073 1.00 97.75 173 ILE A N 1
ATOM 1387 C CA . ILE A 1 173 ? -7.030 -3.610 -4.770 1.00 97.75 173 ILE A CA 1
ATOM 1388 C C . ILE A 1 173 ? -6.897 -5.121 -4.583 1.00 97.75 173 ILE A C 1
ATOM 1390 O O . ILE A 1 173 ? -7.841 -5.859 -4.857 1.00 97.75 173 ILE A O 1
ATOM 1394 N N . SER A 1 174 ? -5.740 -5.579 -4.109 1.00 97.25 174 SER A N 1
ATOM 1395 C CA . SER A 1 174 ? -5.529 -6.973 -3.714 1.00 97.25 174 SER A CA 1
ATOM 1396 C C . SER A 1 174 ? -4.653 -7.045 -2.473 1.00 97.25 174 SER A C 1
ATOM 1398 O O . SER A 1 174 ? -3.489 -6.651 -2.506 1.00 97.25 174 SER A O 1
ATOM 1400 N N . TYR A 1 175 ? -5.195 -7.583 -1.385 1.00 96.31 175 TYR A N 1
ATOM 1401 C CA . TYR A 1 175 ? -4.455 -7.763 -0.142 1.00 96.31 175 TYR A CA 1
ATOM 1402 C C . TYR A 1 175 ? -4.427 -9.216 0.290 1.00 96.31 175 TYR A C 1
ATOM 1404 O O . TYR A 1 175 ? -5.424 -9.927 0.184 1.00 96.31 175 TYR A O 1
ATOM 1412 N N . ILE A 1 176 ? -3.295 -9.607 0.867 1.00 93.12 176 ILE A N 1
ATOM 1413 C CA . ILE A 1 176 ? -3.250 -10.741 1.785 1.00 93.12 176 ILE A CA 1
ATOM 1414 C C . ILE A 1 176 ? -3.652 -10.192 3.153 1.00 93.12 176 ILE A C 1
ATOM 1416 O O . ILE A 1 176 ? -3.059 -9.220 3.617 1.00 93.12 176 ILE A O 1
ATOM 1420 N N . THR A 1 177 ? -4.703 -10.751 3.754 1.00 89.75 177 THR A N 1
ATOM 1421 C CA . THR A 1 177 ? -5.193 -10.320 5.067 1.00 89.75 177 THR A CA 1
ATOM 1422 C C . THR A 1 177 ? -5.701 -11.503 5.903 1.00 89.75 177 THR A C 1
ATOM 1424 O O . THR A 1 177 ? -5.855 -12.613 5.397 1.00 89.75 177 THR A O 1
ATOM 1427 N N . SER A 1 178 ? -5.994 -11.262 7.183 1.00 84.44 178 SER A N 1
ATOM 1428 C CA . SER A 1 178 ? -6.639 -12.222 8.078 1.00 84.44 178 SER A CA 1
ATOM 1429 C C . SER A 1 178 ? -8.051 -12.533 7.583 1.00 84.44 178 SER A C 1
ATOM 1431 O O . SER A 1 178 ? -8.802 -11.625 7.231 1.00 84.44 178 SER A O 1
ATOM 1433 N N . ASN A 1 179 ? -8.459 -13.801 7.613 1.00 87.06 179 ASN A N 1
ATOM 1434 C CA . ASN A 1 179 ? -9.826 -14.209 7.271 1.00 87.06 179 ASN A CA 1
ATOM 1435 C C . ASN A 1 179 ? -10.826 -13.991 8.428 1.00 87.06 179 ASN A C 1
ATOM 1437 O O . ASN A 1 179 ? -12.037 -14.075 8.224 1.00 87.06 179 ASN A O 1
ATOM 1441 N N . GLN A 1 180 ? -10.359 -13.645 9.636 1.00 87.94 180 GLN A N 1
ATOM 1442 C CA . GLN A 1 180 ? -11.210 -13.528 10.828 1.00 87.94 180 GLN A CA 1
ATOM 1443 C C . GLN A 1 180 ? -12.335 -12.495 10.663 1.00 87.94 180 GLN A C 1
ATOM 1445 O O . GLN A 1 180 ? -13.435 -12.682 11.191 1.00 87.94 180 GLN A O 1
ATOM 1450 N N . PHE A 1 181 ? -12.121 -11.414 9.904 1.00 90.44 181 PHE A N 1
ATOM 1451 C CA . PHE A 1 181 ? -13.164 -10.406 9.685 1.00 90.44 181 PHE A CA 1
ATOM 1452 C C . PHE A 1 181 ? -14.332 -10.926 8.823 1.00 90.44 181 PHE A C 1
ATOM 1454 O O . PHE A 1 181 ? -15.378 -10.277 8.773 1.00 90.44 181 PHE A O 1
ATOM 1461 N N . LEU A 1 182 ? -14.208 -12.084 8.163 1.00 91.56 182 LEU A N 1
ATOM 1462 C CA . LEU A 1 182 ? -15.290 -12.676 7.371 1.00 91.56 182 LEU A CA 1
ATOM 1463 C C . LEU A 1 182 ? -16.404 -13.261 8.251 1.00 91.56 182 LEU A C 1
ATOM 1465 O O . LEU A 1 182 ? -17.573 -13.177 7.883 1.00 91.56 182 LEU A O 1
ATOM 1469 N N . SER A 1 183 ? -16.069 -13.794 9.428 1.00 91.00 183 SER A N 1
ATOM 1470 C CA . SER A 1 183 ? -17.013 -14.528 10.287 1.00 91.00 183 SER A CA 1
ATOM 1471 C C . SER A 1 183 ? -17.259 -13.888 11.657 1.00 91.00 183 SER A C 1
ATOM 1473 O O . SER A 1 183 ? -18.237 -14.215 12.325 1.00 91.00 183 SER A O 1
ATOM 1475 N N . THR A 1 184 ? -16.416 -12.947 12.085 1.00 90.88 184 THR A N 1
ATOM 1476 C CA . THR A 1 184 ? -16.519 -12.318 13.411 1.00 90.88 184 THR A CA 1
ATOM 1477 C C . THR A 1 184 ? -17.393 -11.060 13.426 1.00 90.88 184 THR A C 1
ATOM 1479 O O . THR A 1 184 ? -17.650 -10.420 12.400 1.00 90.88 184 THR A O 1
ATOM 1482 N N . GLU A 1 185 ? -17.826 -10.659 14.624 1.00 90.19 185 GLU A N 1
ATOM 1483 C CA . GLU A 1 185 ? -18.628 -9.446 14.824 1.00 90.19 185 GLU A CA 1
ATOM 1484 C C . GLU A 1 185 ? -17.847 -8.148 14.578 1.00 90.19 185 GLU A C 1
ATOM 1486 O O . GLU A 1 185 ? -18.427 -7.164 14.128 1.00 90.19 185 GLU A O 1
ATOM 1491 N N . TYR A 1 186 ? -16.537 -8.112 14.863 1.00 89.00 186 TYR A N 1
ATOM 1492 C CA . TYR A 1 186 ? -15.741 -6.899 14.629 1.00 89.00 186 TYR A CA 1
ATOM 1493 C C . TYR A 1 186 ? -15.644 -6.577 13.129 1.00 89.00 186 TYR A C 1
ATOM 1495 O O . TYR A 1 186 ? -15.629 -5.411 12.744 1.00 89.00 186 TYR A O 1
ATOM 1503 N N . GLY A 1 187 ? -15.665 -7.610 12.279 1.00 92.69 187 GLY A N 1
ATOM 1504 C CA . GLY A 1 187 ? -15.626 -7.480 10.826 1.00 92.69 187 GLY A CA 1
ATOM 1505 C C . GLY A 1 187 ? -16.950 -7.082 10.172 1.00 92.69 187 GLY A C 1
ATOM 1506 O O . GLY A 1 187 ? -16.970 -6.853 8.967 1.00 92.69 187 GLY A O 1
ATOM 1507 N N . GLU A 1 188 ? -18.056 -6.970 10.916 1.00 94.62 188 GLU A N 1
ATOM 1508 C CA . GLU A 1 188 ? -19.380 -6.654 10.355 1.00 94.62 188 GLU A CA 1
ATOM 1509 C C . GLU A 1 188 ? -19.370 -5.359 9.532 1.00 94.62 188 GLU A C 1
ATOM 1511 O O . GLU A 1 188 ? -19.790 -5.345 8.371 1.00 94.62 188 GLU A O 1
ATOM 1516 N N . LYS A 1 189 ? -18.817 -4.281 10.103 1.00 95.44 189 LYS A N 1
ATOM 1517 C CA . LYS A 1 189 ? -18.710 -2.996 9.404 1.00 95.44 189 LYS A CA 1
ATOM 1518 C C . LYS A 1 189 ? -17.759 -3.062 8.215 1.00 95.44 189 LYS A C 1
ATOM 1520 O O . LYS A 1 189 ? -18.018 -2.399 7.217 1.00 95.44 189 LYS A O 1
ATOM 1525 N N . THR A 1 190 ? -16.712 -3.879 8.288 1.00 94.88 190 THR A N 1
ATOM 1526 C CA . THR A 1 190 ? -15.783 -4.111 7.176 1.00 94.88 190 THR A CA 1
ATOM 1527 C C . THR A 1 190 ? -16.463 -4.827 6.023 1.00 94.88 190 THR A C 1
ATOM 1529 O O . THR A 1 190 ? -16.386 -4.353 4.895 1.00 94.88 190 THR A O 1
ATOM 1532 N N . ARG A 1 191 ? -17.201 -5.912 6.286 1.00 96.19 191 ARG A N 1
ATOM 1533 C CA . ARG A 1 191 ? -17.963 -6.625 5.249 1.00 96.19 191 ARG A CA 1
ATOM 1534 C C . ARG A 1 191 ? -18.970 -5.701 4.575 1.00 96.19 191 ARG A C 1
ATOM 1536 O O . ARG A 1 191 ? -19.024 -5.654 3.350 1.00 96.19 191 ARG A O 1
ATOM 1543 N N . LYS A 1 192 ? -19.711 -4.916 5.364 1.00 96.81 192 LYS A N 1
ATOM 1544 C CA . LYS A 1 192 ? -20.632 -3.912 4.822 1.00 96.81 192 LYS A CA 1
ATOM 1545 C C . LYS A 1 192 ? -19.903 -2.861 3.982 1.00 96.81 192 LYS A C 1
ATOM 1547 O O . LYS A 1 192 ? -20.333 -2.573 2.874 1.00 96.81 192 LYS A O 1
ATOM 1552 N N . PHE A 1 193 ? -18.790 -2.325 4.479 1.00 97.00 193 PHE A N 1
ATOM 1553 C CA . PHE A 1 193 ? -17.984 -1.351 3.748 1.00 97.00 193 PHE A CA 1
ATOM 1554 C C . PHE A 1 193 ? -17.492 -1.908 2.407 1.00 97.00 193 PHE A C 1
ATOM 1556 O O . PHE A 1 193 ? -17.585 -1.210 1.401 1.00 97.00 193 PHE A O 1
ATOM 1563 N N . ILE A 1 194 ? -17.029 -3.161 2.372 1.00 96.50 194 ILE A N 1
ATOM 1564 C CA . ILE A 1 194 ? -16.591 -3.818 1.136 1.00 96.50 194 ILE A CA 1
ATOM 1565 C C . ILE A 1 194 ? -17.745 -3.899 0.136 1.00 96.50 194 ILE A C 1
ATOM 1567 O O . ILE A 1 194 ? -17.588 -3.462 -0.997 1.00 96.50 194 ILE A O 1
ATOM 1571 N N . LEU A 1 195 ? -18.907 -4.400 0.563 1.00 96.81 195 LEU A N 1
ATOM 1572 C CA . LEU A 1 195 ? -20.080 -4.549 -0.306 1.00 96.81 195 LEU A CA 1
ATOM 1573 C C . LEU A 1 195 ? -20.630 -3.209 -0.815 1.00 96.81 195 LEU A C 1
ATOM 1575 O O . LEU A 1 195 ? -21.139 -3.147 -1.930 1.00 96.81 195 LEU A O 1
ATOM 1579 N N . ASP A 1 196 ? -20.528 -2.149 -0.011 1.00 97.38 196 ASP A N 1
ATOM 1580 C CA . ASP A 1 196 ? -21.039 -0.823 -0.364 1.00 97.38 196 ASP A CA 1
ATOM 1581 C C . ASP A 1 196 ? -20.085 -0.041 -1.296 1.00 97.38 196 ASP A C 1
ATOM 1583 O O . ASP A 1 196 ? -20.544 0.840 -2.020 1.00 97.38 196 ASP A O 1
ATOM 1587 N N . ASN A 1 197 ? -18.770 -0.315 -1.269 1.00 96.75 197 ASN A N 1
ATOM 1588 C CA . ASN A 1 197 ? -17.759 0.513 -1.956 1.00 96.75 197 ASN A CA 1
ATOM 1589 C C . ASN A 1 197 ? -16.953 -0.227 -3.035 1.00 96.75 197 ASN A C 1
ATOM 1591 O O . ASN A 1 197 ? -16.344 0.423 -3.881 1.00 96.75 197 ASN A O 1
ATOM 1595 N N . PHE A 1 198 ? -16.947 -1.562 -3.042 1.00 97.12 198 PHE A N 1
ATOM 1596 C CA . PHE A 1 198 ? -16.148 -2.352 -3.974 1.00 97.12 198 PHE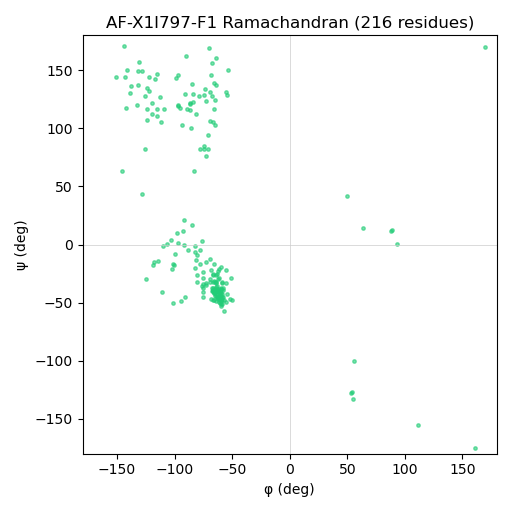 A CA 1
ATOM 1597 C C . PHE A 1 198 ? -16.973 -3.407 -4.701 1.00 97.12 198 PHE A C 1
ATOM 1599 O O . PHE A 1 198 ? -17.903 -4.008 -4.164 1.00 97.12 198 PHE A O 1
ATOM 1606 N N . LYS A 1 199 ? -16.550 -3.704 -5.930 1.00 97.44 199 LYS A N 1
ATOM 1607 C CA . LYS A 1 199 ? -16.950 -4.922 -6.629 1.00 97.44 199 LYS A CA 1
ATOM 1608 C C . LYS A 1 199 ? -15.953 -6.026 -6.292 1.00 97.44 199 LYS A C 1
ATOM 1610 O O . LYS A 1 199 ? -14.783 -5.930 -6.649 1.00 97.44 199 LYS A O 1
ATOM 1615 N N . ILE A 1 200 ? -16.427 -7.079 -5.637 1.00 96.94 200 ILE A N 1
ATOM 1616 C CA . ILE A 1 200 ? -15.604 -8.251 -5.330 1.00 96.94 200 ILE A CA 1
ATOM 1617 C C . ILE A 1 200 ? -15.379 -9.039 -6.625 1.00 96.94 200 ILE A C 1
ATOM 1619 O O . ILE A 1 200 ? -16.339 -9.414 -7.298 1.00 96.94 200 ILE A O 1
ATOM 1623 N N . ILE A 1 201 ? -14.111 -9.259 -6.974 1.00 97.38 201 ILE A N 1
ATOM 1624 C CA . ILE A 1 201 ? -13.708 -10.093 -8.115 1.00 97.38 201 ILE A CA 1
ATOM 1625 C C . ILE A 1 201 ? -13.424 -11.513 -7.634 1.00 97.38 201 ILE A C 1
ATOM 1627 O O . ILE A 1 201 ? -13.955 -12.467 -8.193 1.00 97.38 201 ILE A O 1
ATOM 1631 N N . GLU A 1 202 ? -12.629 -11.637 -6.572 1.00 96.31 202 GLU A N 1
ATOM 1632 C CA . GLU A 1 202 ? -12.201 -12.914 -6.015 1.00 96.31 202 GLU A CA 1
ATOM 1633 C C . GLU A 1 202 ? -11.950 -12.773 -4.509 1.00 96.31 202 GLU A C 1
ATOM 1635 O O . GLU A 1 202 ? -11.476 -11.734 -4.044 1.00 96.31 202 GLU A O 1
ATOM 1640 N N . ILE A 1 203 ? -12.283 -13.820 -3.754 1.00 94.25 203 ILE A N 1
ATOM 1641 C CA . ILE A 1 203 ? -11.845 -14.024 -2.372 1.00 94.25 203 ILE A CA 1
ATOM 1642 C C . ILE A 1 203 ? -11.362 -15.466 -2.288 1.00 94.25 203 ILE A C 1
ATOM 1644 O O . ILE A 1 203 ? -12.148 -16.388 -2.506 1.00 94.25 203 ILE A O 1
ATOM 1648 N N . THR A 1 204 ? -10.092 -15.638 -1.937 1.00 92.31 204 THR A N 1
ATOM 1649 C CA . THR A 1 204 ? -9.470 -16.951 -1.767 1.00 92.31 204 THR A CA 1
ATOM 1650 C C . THR A 1 204 ? -9.070 -17.115 -0.306 1.00 92.31 204 THR A C 1
ATOM 1652 O O . THR A 1 204 ? -8.186 -16.416 0.185 1.00 92.31 204 THR A O 1
ATOM 1655 N N . ASP A 1 205 ? -9.773 -18.005 0.398 1.00 88.88 205 ASP A N 1
ATOM 1656 C CA . ASP A 1 205 ? -9.499 -18.352 1.794 1.00 88.88 205 ASP A CA 1
ATOM 1657 C C . ASP A 1 205 ? -8.626 -19.607 1.844 1.00 88.88 205 ASP A C 1
ATOM 1659 O O . ASP A 1 205 ? -9.023 -20.679 1.383 1.00 88.88 205 ASP A O 1
ATOM 1663 N N . PHE A 1 206 ? -7.424 -19.459 2.394 1.00 84.38 206 PHE A N 1
ATOM 1664 C CA . PHE A 1 206 ? -6.475 -20.556 2.546 1.00 84.38 206 PHE A CA 1
ATOM 1665 C C . PHE A 1 206 ? -6.749 -21.408 3.796 1.00 84.38 206 PHE A C 1
ATOM 1667 O O . PHE A 1 206 ? -6.119 -22.452 3.957 1.00 84.38 206 PHE A O 1
ATOM 1674 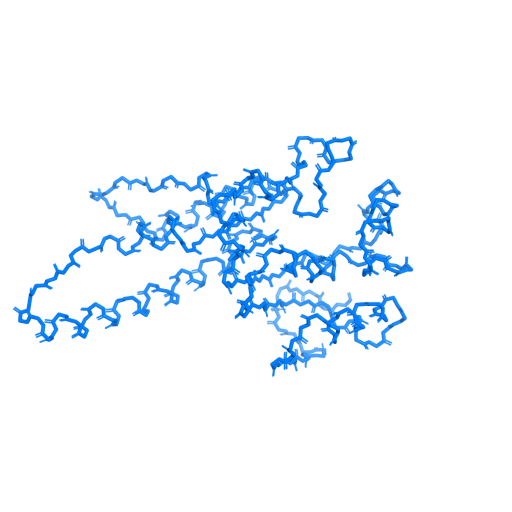N N . GLY A 1 207 ? -7.693 -21.015 4.662 1.00 80.75 207 GLY A N 1
ATOM 1675 C CA . GLY A 1 207 ? -8.012 -21.738 5.893 1.00 80.75 207 GLY A CA 1
ATOM 1676 C C . GLY A 1 207 ? -6.767 -21.956 6.755 1.00 80.75 207 GLY A C 1
ATOM 1677 O O . GLY A 1 207 ? -6.023 -21.015 7.022 1.00 80.75 207 GLY A O 1
ATOM 1678 N N . ASP A 1 208 ? -6.523 -23.211 7.135 1.00 73.75 208 ASP A N 1
ATOM 1679 C CA . ASP A 1 208 ? -5.360 -23.622 7.934 1.00 73.75 208 ASP A CA 1
ATOM 1680 C C . ASP A 1 208 ? -4.157 -24.066 7.076 1.00 73.75 208 ASP A C 1
ATOM 1682 O O . ASP A 1 208 ? -3.214 -24.679 7.584 1.00 73.75 208 ASP A O 1
ATOM 1686 N N . LEU A 1 209 ? -4.179 -23.822 5.757 1.00 74.06 209 LEU A N 1
ATOM 1687 C CA . LEU A 1 209 ? -3.057 -24.191 4.896 1.00 74.06 209 LEU A CA 1
ATOM 1688 C C . LEU A 1 209 ? -1.827 -23.336 5.245 1.00 74.06 209 LEU A C 1
ATOM 1690 O O . LEU A 1 209 ? -1.910 -22.105 5.223 1.00 74.06 209 LEU A O 1
ATOM 1694 N N . PRO A 1 210 ? -0.659 -23.954 5.499 1.00 64.75 210 PRO A N 1
ATOM 1695 C CA . PRO A 1 210 ? 0.574 -23.224 5.751 1.00 64.75 210 PRO A CA 1
ATOM 1696 C C . PRO A 1 210 ? 1.104 -22.654 4.429 1.00 64.75 210 PRO A C 1
ATOM 1698 O O . PRO A 1 210 ? 1.925 -23.266 3.748 1.00 64.75 210 PRO A O 1
ATOM 1701 N N . VAL A 1 211 ? 0.602 -21.481 4.039 1.00 72.12 211 VAL A N 1
ATOM 1702 C CA . VAL A 1 211 ? 1.030 -20.779 2.814 1.00 72.12 211 VAL A CA 1
ATOM 1703 C C . VAL A 1 211 ? 2.462 -20.251 2.952 1.00 72.12 211 VAL A C 1
ATOM 1705 O O . VAL A 1 211 ? 3.203 -20.190 1.972 1.00 72.12 211 VAL A O 1
ATOM 1708 N N . PHE A 1 212 ? 2.880 -19.916 4.173 1.00 71.94 212 PHE A N 1
ATOM 1709 C CA . PHE A 1 212 ? 4.213 -19.404 4.477 1.00 71.94 212 PHE A CA 1
ATOM 1710 C C . PHE A 1 212 ? 4.951 -20.397 5.375 1.00 71.94 212 PHE A C 1
ATOM 1712 O O . PHE A 1 212 ? 4.530 -20.638 6.503 1.00 71.94 212 PHE A O 1
ATOM 1719 N N . GLN A 1 213 ? 6.055 -20.966 4.883 1.00 57.41 213 GLN A N 1
ATOM 1720 C CA . GLN A 1 213 ? 6.816 -21.998 5.606 1.00 57.41 213 GLN A CA 1
ATOM 1721 C C . GLN A 1 213 ? 7.381 -21.506 6.952 1.00 57.41 213 GLN A C 1
ATOM 1723 O O . GLN A 1 213 ? 7.487 -22.298 7.884 1.00 57.41 213 GLN A O 1
ATOM 1728 N N . ASP A 1 214 ? 7.665 -20.203 7.066 1.00 57.22 214 ASP A N 1
ATOM 1729 C CA . ASP A 1 214 ? 8.302 -19.591 8.241 1.00 57.22 214 ASP A CA 1
ATOM 1730 C C . ASP A 1 214 ? 7.349 -18.749 9.114 1.00 57.22 214 ASP A C 1
ATOM 1732 O O . ASP A 1 214 ? 7.778 -18.173 10.116 1.00 57.22 214 ASP A O 1
ATOM 1736 N N . ALA A 1 215 ? 6.058 -18.651 8.768 1.00 54.53 215 ALA A N 1
ATOM 1737 C CA . ALA A 1 215 ? 5.081 -17.899 9.558 1.00 54.53 215 ALA A CA 1
ATOM 1738 C C . ALA A 1 215 ? 4.105 -18.856 10.249 1.00 54.53 215 ALA A C 1
ATOM 1740 O O . ALA A 1 215 ? 3.338 -19.565 9.603 1.00 54.53 215 ALA A O 1
ATOM 1741 N N . LEU A 1 216 ? 4.121 -18.864 11.583 1.00 41.56 216 LEU A N 1
ATOM 1742 C CA . LEU A 1 216 ? 3.154 -19.609 12.385 1.00 41.56 216 LEU A CA 1
ATOM 1743 C C . LEU A 1 216 ? 1.755 -18.989 12.208 1.00 41.56 216 LEU A C 1
ATOM 1745 O O . LEU A 1 216 ? 1.471 -17.927 12.759 1.00 41.56 216 LEU A O 1
ATOM 1749 N N . THR A 1 217 ? 0.881 -19.652 11.452 1.00 42.91 217 THR A N 1
ATOM 1750 C CA . THR A 1 217 ? -0.560 -19.368 11.384 1.00 42.91 217 THR A CA 1
ATOM 1751 C C . THR A 1 217 ? -1.258 -19.947 12.618 1.00 42.91 217 THR A C 1
ATOM 1753 O O . THR A 1 217 ? -1.778 -21.057 12.554 1.00 42.91 217 THR A O 1
ATOM 1756 N N . TYR A 1 218 ? -1.234 -19.229 13.750 1.00 36.69 218 TYR A N 1
ATOM 1757 C CA . TYR A 1 218 ? -2.023 -19.550 14.955 1.00 36.69 218 TYR A CA 1
ATOM 1758 C C . TYR A 1 218 ? -2.529 -18.291 15.675 1.00 36.69 218 TYR A C 1
ATOM 1760 O O . TYR A 1 218 ? -1.719 -17.366 15.938 1.00 36.69 218 TYR A O 1
#

Organism: NCBI:txid412755

Sequence (218 aa):
LDPACGSGAFLIQAFDYLYKEGQFVNDELAKLQKGYRQIFDLDKHILTNNIFGVDLNEESVEITKLSLWLKTANKERELTELDENIKCGNSLIDNPEIAGKKAFKWAEKFSNIMVNGGFDVIIGNPPYVRVQNLSHEEIDYFKKIKKTAFKRVDISILFIELANTLLKSNGFISYITSNQFLSTEYGEKTRKFILDNFKIIEITDFGDLPVFQDALTY

pLDDT: mean 88.89, std 11.94, range [36.69, 98.62]